Protein AF-0000000087488908 (afdb_homodimer)

InterPro domains:
  IPR008193 DNA-directed RNA polymerase Rpb11, 13-16kDa subunit, conserved site [PS01154] (53-84)
  IPR009025 DNA-directed RNA polymerase, RBP11-like dimerisation domain [PF13656] (49-121)
  IPR022905 DNA-directed RNA polymerase subunit Rpo11-like [MF_00261] (41-123)
  IPR036603 RNA polymerase, RBP11-like subunit [G3DSA:3.30.1360.10] (27-135)
  IPR036603 RNA polymerase, RBP11-like subunit [SSF55257] (31-129)
  IPR037685 RNA polymerase RBP11 [cd06926] (35-123)

pLDDT: mean 70.57, std 28.22, range [17.97, 98.06]

Nearest PDB structures (foldseek):
  8b3d-assemb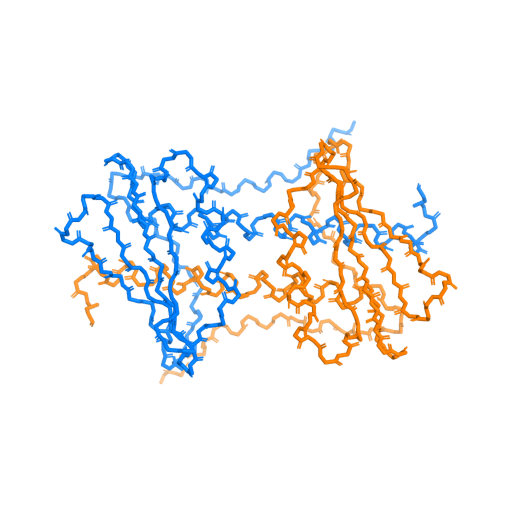ly1_K  TM=9.598E-01  e=4.835E-16  Sus scrofa domesticus
  8qsz-assembly1_K  TM=9.451E-01  e=1.827E-11  Schizosaccharomyces pombe
  6bm2-assembly1_K  TM=9.802E-01  e=7.146E-11  Saccharomyces cerevisiae S288C
  8xmc-assembly1_K  TM=9.568E-01  e=4.630E-11  Arabidopsis thaliana
  8him-assembly1_K  TM=9.602E-01  e=5.933E-11  Brassica oleracea

Foldseek 3Di:
DDPPPPPPPPPPPDPDPPNDPCPDDPPPVPPPPPQDWDWDADPVAPLKIKTKGFLAACVVLVQLQVLLVVDPQWPDWDKDDPDPVTNMIIIMTHGDPVAHRVNSSVVSVVVVVVVVVVVVVVVVVVVVCVVVVND/DDPPPPPPPPPPPDPDPPNPPCPDDPPPVPPPPPQDFDWDADPVAPLKIKTKGFLAACVVLVQLQVLLVVDPQWPDWDKDDPDPVTNMIIIMTHGDPVDHRVNSSVVSVVVVVVVVVVVVVVVVVVVVCVVVVND

Organism: NCBI:txid62062

Radius of gyration: 20.66 Å; Cα contacts (8 Å, |Δi|>4): 374; chains: 2; bounding box: 50×59×42 Å

Secondary structure (DSSP, 8-state):
----------------SS-------------S----EEEEE-SSSTTEEEEEEES--HHHHHHHHHHHTTSTTEEEEEEE-S-TTTTEEEEEEEE-TTS-HHHHHHHHHHHHHHHHHHHHHHHHHHHHHHHHT--/----------------SS-------------S----EEEEE-SSSTTEEEEEEES--HHHHHHHHHHHTTSTTEEEEEEE-S-TTTTEEEEEEEE-TTS-HHHHHHHHHHHHHHHHHHHHHHHHHHHHHHHHT--

Structure (mmCIF, N/CA/C/O backbone):
data_AF-0000000087488908-model_v1
#
loop_
_entity.id
_entity.type
_entity.pdbx_description
1 polymer 'RNA polymerase II subunit J'
#
loop_
_atom_site.group_PDB
_atom_site.id
_atom_site.type_symbol
_atom_site.label_atom_id
_atom_site.label_alt_id
_atom_site.label_comp_id
_atom_site.label_asym_id
_atom_site.label_entity_id
_atom_site.label_seq_id
_atom_site.pdbx_PDB_ins_code
_atom_site.Cartn_x
_atom_site.Cartn_y
_atom_site.Cartn_z
_atom_site.occupancy
_atom_site.B_iso_or_equiv
_atom_site.auth_seq_id
_atom_site.auth_comp_id
_atom_site.auth_asym_id
_atom_site.auth_atom_id
_atom_site.pdbx_PDB_model_num
ATOM 1 N N . LEU A 1 1 ? 34.562 -16.062 13.688 1 19.72 1 LEU A N 1
ATOM 2 C CA . LEU A 1 1 ? 34.656 -15.297 12.445 1 19.72 1 LEU A CA 1
ATOM 3 C C . LEU A 1 1 ? 33.344 -14.531 12.188 1 19.72 1 LEU A C 1
ATOM 5 O O . LEU A 1 1 ? 32.312 -15.141 11.977 1 19.72 1 LEU A O 1
ATOM 9 N N . THR A 1 2 ? 33.125 -13.297 12.797 1 18.81 2 THR A N 1
ATOM 10 C CA . THR A 1 2 ? 32.062 -12.484 13.398 1 18.81 2 THR A CA 1
ATOM 11 C C . THR A 1 2 ? 31.281 -11.742 12.32 1 18.81 2 THR A C 1
ATOM 13 O O . THR A 1 2 ? 31.844 -10.953 11.562 1 18.81 2 THR A O 1
ATOM 16 N N . GLY A 1 3 ? 30.5 -12.352 11.508 1 18.75 3 GLY A N 1
ATOM 17 C CA . GLY A 1 3 ? 29.938 -11.93 10.234 1 18.75 3 GLY A CA 1
ATOM 18 C C . GLY A 1 3 ? 29.062 -10.695 10.352 1 18.75 3 GLY A C 1
ATOM 19 O O . GLY A 1 3 ? 28.016 -10.727 11.016 1 18.75 3 GLY A O 1
ATOM 20 N N . LEU A 1 4 ? 29.641 -9.453 10.594 1 19.73 4 LEU A N 1
ATOM 21 C CA . LEU A 1 4 ? 29.062 -8.125 10.805 1 19.73 4 LEU A CA 1
ATOM 22 C C . LEU A 1 4 ? 28.094 -7.766 9.695 1 19.73 4 LEU A C 1
ATOM 24 O O . LEU A 1 4 ? 28.469 -7.691 8.523 1 19.73 4 LEU A O 1
ATOM 28 N N . GLY A 1 5 ? 26.938 -8.219 9.727 1 18.58 5 GLY A N 1
ATOM 29 C CA . GLY A 1 5 ? 25.828 -7.918 8.828 1 18.58 5 GLY A CA 1
ATOM 30 C C . GLY A 1 5 ? 25.688 -6.438 8.539 1 18.58 5 GLY A C 1
ATOM 31 O O . GLY A 1 5 ? 26.172 -5.598 9.297 1 18.58 5 GLY A O 1
ATOM 32 N N . LEU A 1 6 ? 25.688 -5.988 7.246 1 21.61 6 LEU A N 1
ATOM 33 C CA . LEU A 1 6 ? 25.656 -4.684 6.59 1 21.61 6 LEU A CA 1
ATOM 34 C C . LEU A 1 6 ? 24.562 -3.797 7.184 1 21.61 6 LEU A C 1
ATOM 36 O O . LEU A 1 6 ? 23.391 -4.129 7.109 1 21.61 6 LEU A O 1
ATOM 40 N N . LEU A 1 7 ? 24.781 -3.184 8.305 1 18.8 7 LEU A N 1
ATOM 41 C CA . LEU A 1 7 ? 24.016 -2.123 8.945 1 18.8 7 LEU A CA 1
ATOM 42 C C . LEU A 1 7 ? 23.734 -0.988 7.969 1 18.8 7 LEU A C 1
ATOM 44 O O . LEU A 1 7 ? 24.656 -0.352 7.465 1 18.8 7 LEU A O 1
ATOM 48 N N . CYS A 1 8 ? 22.828 -1.208 7.078 1 19.83 8 CYS A N 1
ATOM 49 C CA . CYS A 1 8 ? 22.438 -0.017 6.324 1 19.83 8 CYS A CA 1
ATOM 50 C C . CYS A 1 8 ? 22.25 1.174 7.254 1 19.83 8 CYS A C 1
ATOM 52 O O . CYS A 1 8 ? 21.328 1.172 8.086 1 19.83 8 CYS A O 1
ATOM 54 N N . ILE A 1 9 ? 23.266 1.6 7.801 1 21.11 9 ILE A N 1
ATOM 55 C CA . ILE A 1 9 ? 23.297 2.82 8.602 1 21.11 9 ILE A CA 1
ATOM 56 C C . ILE A 1 9 ? 22.703 3.977 7.797 1 21.11 9 ILE A C 1
ATOM 58 O O . ILE A 1 9 ? 23.234 4.363 6.758 1 21.11 9 ILE A O 1
ATOM 62 N N . LEU A 1 10 ? 21.5 3.939 7.43 1 23.92 10 LEU A N 1
ATOM 63 C CA . LEU A 1 10 ? 21.016 5.207 6.898 1 23.92 10 LEU A CA 1
ATOM 64 C C . LEU A 1 10 ? 21.422 6.367 7.801 1 23.92 10 LEU A C 1
ATOM 66 O O . LEU A 1 10 ? 21.281 6.277 9.023 1 23.92 10 LEU A O 1
ATOM 70 N N . PRO A 1 11 ? 22.406 7.031 7.438 1 22.75 11 PRO A N 1
ATOM 71 C CA . PRO A 1 11 ? 22.828 8.219 8.195 1 22.75 11 PRO A CA 1
ATOM 72 C C . PRO A 1 11 ? 21.641 9.047 8.672 1 22.75 11 PRO A C 1
ATOM 74 O O . PRO A 1 11 ? 20.688 9.266 7.918 1 22.75 11 PRO A O 1
ATOM 77 N N . VAL A 1 12 ? 21.281 8.82 9.891 1 24.28 12 VAL A N 1
ATOM 78 C CA . VAL A 1 12 ? 20.438 9.766 10.633 1 24.28 12 VAL A CA 1
ATOM 79 C C . VAL A 1 12 ? 20.969 11.18 10.445 1 24.28 12 VAL A C 1
ATOM 81 O O . VAL A 1 12 ? 22.094 11.5 10.859 1 24.28 12 VAL A O 1
ATOM 84 N N . GLY A 1 13 ? 21.016 11.742 9.273 1 24.47 13 GLY A N 1
ATOM 85 C CA . GLY A 1 13 ? 21.375 13.148 9.219 1 24.47 13 GLY A CA 1
ATOM 86 C C . GLY A 1 13 ? 20.906 13.93 10.438 1 24.47 13 GLY A C 1
ATOM 87 O O . GLY A 1 13 ? 20 13.5 11.148 1 24.47 13 GLY A O 1
ATOM 88 N N . HIS A 1 14 ? 21.828 14.617 11.039 1 23.53 14 HIS A N 1
ATOM 89 C CA . HIS A 1 14 ? 21.734 15.625 12.094 1 23.53 14 HIS A CA 1
ATOM 90 C C . HIS A 1 14 ? 20.547 16.547 11.867 1 23.53 14 HIS A C 1
ATOM 92 O O . HIS A 1 14 ? 20.375 17.094 10.773 1 23.53 14 HIS A O 1
ATOM 98 N N . ILE A 1 15 ? 19.484 16.344 12.531 1 25.83 15 ILE A N 1
ATOM 99 C CA . ILE A 1 15 ? 18.344 17.234 12.703 1 25.83 15 ILE A CA 1
ATOM 100 C C . ILE A 1 15 ? 18.828 18.609 13.141 1 25.83 15 ILE A C 1
ATOM 102 O O . ILE A 1 15 ? 19.375 18.781 14.234 1 25.83 15 ILE A O 1
ATOM 106 N N . THR A 1 16 ? 19.656 19.344 12.344 1 24.67 16 THR A N 1
ATOM 107 C CA . THR A 1 16 ? 19.781 20.703 12.852 1 24.67 16 THR A CA 1
ATOM 108 C C . THR A 1 16 ? 18.406 21.312 13.133 1 24.67 16 THR A C 1
ATOM 110 O O . THR A 1 16 ? 17.391 20.781 12.695 1 24.67 16 THR A O 1
ATOM 113 N N . GLU A 1 17 ? 18.328 22.656 13.852 1 24.66 17 GLU A N 1
ATOM 114 C CA . GLU A 1 17 ? 17.203 23.484 14.289 1 24.66 17 GLU A CA 1
ATOM 115 C C . GLU A 1 17 ? 16.125 23.547 13.211 1 24.66 17 GLU A C 1
ATOM 117 O O . GLU A 1 17 ? 14.938 23.625 13.523 1 24.66 17 GLU A O 1
ATOM 122 N N . SER A 1 18 ? 16.5 24.062 11.914 1 22.88 18 SER A N 1
ATOM 123 C CA . SER A 1 18 ? 15.469 24.359 10.93 1 22.88 18 SER A CA 1
ATOM 124 C C . SER A 1 18 ? 14.867 23.078 10.359 1 22.88 18 SER A C 1
ATOM 126 O O . SER A 1 18 ? 15.594 22.125 10.078 1 22.88 18 SER A O 1
ATOM 128 N N . GLY A 1 19 ? 13.742 22.406 10.68 1 23.98 19 GLY A N 1
ATOM 129 C CA . GLY A 1 19 ? 12.867 21.266 10.477 1 23.98 19 GLY A CA 1
ATOM 130 C C . GLY A 1 19 ? 12.891 20.734 9.055 1 23.98 19 GLY A C 1
ATOM 131 O O . GLY A 1 19 ? 12.047 19.938 8.672 1 23.98 19 GLY A O 1
ATOM 132 N N . VAL A 1 20 ? 13.5 21.422 8.016 1 25.69 20 VAL A N 1
ATOM 133 C CA . VAL A 1 20 ? 13.328 21.062 6.613 1 25.69 20 VAL A CA 1
ATOM 134 C C . VAL A 1 20 ? 14.188 19.859 6.27 1 25.69 20 VAL A C 1
ATOM 136 O O . VAL A 1 20 ? 15.406 19.875 6.453 1 25.69 20 VAL A O 1
ATOM 139 N N . PHE A 1 21 ? 13.75 18.609 6.445 1 27.42 21 PHE A N 1
ATOM 140 C CA . PHE A 1 21 ? 14.406 17.406 5.973 1 27.42 21 PHE A CA 1
ATOM 141 C C . PHE A 1 21 ? 14.727 17.5 4.488 1 27.42 21 PHE A C 1
ATOM 143 O O . PHE A 1 21 ? 13.844 17.797 3.674 1 27.42 21 PHE A O 1
ATOM 150 N N . ASN A 1 22 ? 15.945 17.844 4.07 1 25.45 22 ASN A N 1
ATOM 151 C CA . ASN A 1 22 ? 16.547 17.953 2.744 1 25.45 22 ASN A CA 1
ATOM 152 C C . ASN A 1 22 ? 16.594 16.594 2.037 1 25.45 22 ASN A C 1
ATOM 154 O O . ASN A 1 22 ? 17.469 15.781 2.33 1 25.45 22 ASN A O 1
ATOM 158 N N . LEU A 1 23 ? 15.57 15.758 1.898 1 28 23 LEU A N 1
ATOM 159 C CA . LEU A 1 23 ? 15.664 14.664 0.937 1 28 23 LEU A CA 1
ATOM 160 C C . LEU A 1 23 ? 16.031 15.188 -0.447 1 28 23 LEU A C 1
ATOM 162 O O . LEU A 1 23 ? 15.211 15.797 -1.126 1 28 23 LEU A O 1
ATOM 166 N N . THR A 1 24 ? 17.203 15.734 -0.729 1 24.61 24 THR A N 1
ATOM 167 C CA . THR A 1 24 ? 17.719 16.422 -1.909 1 24.61 24 THR A CA 1
ATOM 168 C C . THR A 1 24 ? 17.516 15.57 -3.158 1 24.61 24 THR A C 1
ATOM 170 O O . THR A 1 24 ? 16.953 16.031 -4.148 1 24.61 24 THR A O 1
ATOM 173 N N . GLY A 1 25 ? 18.516 14.547 -3.6 1 26.3 25 GLY A N 1
ATOM 174 C CA . GLY A 1 25 ? 19.125 14.508 -4.918 1 26.3 25 GLY A CA 1
ATOM 175 C C . GLY A 1 25 ? 18.25 13.812 -5.957 1 26.3 25 GLY A C 1
ATOM 176 O O . GLY A 1 25 ? 18.719 13.492 -7.047 1 26.3 25 GLY A O 1
ATOM 177 N N . PHE A 1 26 ? 17.312 12.922 -5.781 1 26.05 26 PHE A N 1
ATOM 178 C CA . PHE A 1 26 ? 16.828 12.242 -6.973 1 26.05 26 PHE A CA 1
ATOM 179 C C . PHE A 1 26 ? 16.125 13.219 -7.906 1 26.05 26 PHE A C 1
ATOM 181 O O . PHE A 1 26 ? 15.07 13.766 -7.562 1 26.05 26 PHE A O 1
ATOM 188 N N . ASN A 1 27 ? 16.984 13.883 -8.797 1 26.75 27 ASN A N 1
ATOM 189 C CA . ASN A 1 27 ? 16.531 14.773 -9.867 1 26.75 27 ASN A CA 1
ATOM 190 C C . ASN A 1 27 ? 15.484 14.102 -10.75 1 26.75 27 ASN A C 1
ATOM 192 O O . ASN A 1 27 ? 15.82 13.312 -11.633 1 26.75 27 ASN A O 1
ATOM 196 N N . CYS A 1 28 ? 14.562 13.383 -10.391 1 26.73 28 CYS A N 1
ATOM 197 C CA . CYS A 1 28 ? 13.57 13.039 -11.398 1 26.73 28 CYS A CA 1
ATOM 198 C C . CYS A 1 28 ? 13.133 14.281 -12.172 1 26.73 28 CYS A C 1
ATOM 200 O O . CYS A 1 28 ? 12.445 15.141 -11.625 1 26.73 28 CYS A O 1
ATOM 202 N N . HIS A 1 29 ? 13.938 14.82 -13.109 1 27.64 29 HIS A N 1
ATOM 203 C CA . HIS A 1 29 ? 13.672 15.93 -14.016 1 27.64 29 HIS A CA 1
ATOM 204 C C . HIS A 1 29 ? 12.391 15.688 -14.812 1 27.64 29 HIS A C 1
ATOM 206 O O . HIS A 1 29 ? 12.055 16.469 -15.703 1 27.64 29 HIS A O 1
ATOM 212 N N . HIS A 1 30 ? 11.852 14.438 -15.195 1 30.8 30 HIS A N 1
ATOM 213 C CA . HIS A 1 30 ? 10.867 14.547 -16.266 1 30.8 30 HIS A CA 1
ATOM 214 C C . HIS A 1 30 ? 9.828 15.617 -15.961 1 30.8 30 HIS A C 1
ATOM 216 O O . HIS A 1 30 ? 9.375 15.742 -14.82 1 30.8 30 HIS A O 1
ATOM 222 N N . ASN A 1 31 ? 9.75 16.781 -16.734 1 30.38 31 ASN A N 1
ATOM 223 C CA . ASN A 1 31 ? 8.836 17.906 -16.922 1 30.38 31 ASN A CA 1
ATOM 224 C C . ASN A 1 31 ? 7.379 17.469 -16.875 1 30.38 31 ASN A C 1
ATOM 226 O O . ASN A 1 31 ? 6.496 18.172 -17.359 1 30.38 31 ASN A O 1
ATOM 230 N N . THR A 1 32 ? 7.047 16.188 -17.156 1 38.28 32 THR A N 1
ATOM 231 C CA . THR A 1 32 ? 5.602 16.047 -17.281 1 38.28 32 THR A CA 1
ATOM 232 C C . THR A 1 32 ? 4.887 16.766 -16.141 1 38.28 32 THR A C 1
ATOM 234 O O . THR A 1 32 ? 5.445 16.906 -15.047 1 38.28 32 THR A O 1
ATOM 237 N N . PRO A 1 33 ? 3.777 17.609 -16.438 1 40.22 33 PRO A N 1
ATOM 238 C CA . PRO A 1 33 ? 3.029 18.375 -15.445 1 40.22 33 PRO A CA 1
ATOM 239 C C . PRO A 1 33 ? 2.916 17.656 -14.102 1 40.22 33 PRO A C 1
ATOM 241 O O . PRO A 1 33 ? 2.672 16.453 -14.062 1 40.22 33 PRO A O 1
ATOM 244 N N . PHE A 1 34 ? 3.713 17.953 -13.164 1 46.31 34 PHE A N 1
ATOM 245 C CA . PHE A 1 34 ? 3.781 17.641 -11.742 1 46.31 34 PHE A CA 1
ATOM 246 C C . PHE A 1 34 ? 2.406 17.281 -11.195 1 46.31 34 PHE A C 1
ATOM 248 O O . PHE A 1 34 ? 1.508 18.125 -11.148 1 46.31 34 PHE A O 1
ATOM 255 N N . LYS A 1 35 ? 1.911 16.297 -11.719 1 53.56 35 LYS A N 1
ATOM 256 C CA . LYS A 1 35 ? 0.736 15.742 -11.062 1 53.56 35 LYS A CA 1
ATOM 257 C C . LYS A 1 35 ? 0.716 16.109 -9.578 1 53.56 35 LYS A C 1
ATOM 259 O O . LYS A 1 35 ? 1.55 15.625 -8.805 1 53.56 35 LYS A O 1
ATOM 264 N N . ARG A 1 36 ? 0.263 17.438 -9.172 1 65.81 36 ARG A N 1
ATOM 265 C CA . ARG A 1 36 ? 0.393 18.359 -8.062 1 65.81 36 ARG A CA 1
ATOM 266 C C . ARG A 1 36 ? -0.304 17.828 -6.812 1 65.81 36 ARG A C 1
ATOM 268 O O . ARG A 1 36 ? -1.442 17.359 -6.883 1 65.81 36 ARG A O 1
ATOM 275 N N . ILE A 1 37 ? 0.452 17.438 -5.969 1 79.62 37 ILE A N 1
ATOM 276 C CA . ILE A 1 37 ? -0.045 17.344 -4.598 1 79.62 37 ILE A CA 1
ATOM 277 C C . ILE A 1 37 ? -0.238 18.75 -4.027 1 79.62 37 ILE A C 1
ATOM 279 O O . ILE A 1 37 ? 0.629 19.609 -4.18 1 79.62 37 ILE A O 1
ATOM 283 N N . THR A 1 38 ? -1.486 19.016 -3.658 1 84.88 38 THR A N 1
ATOM 284 C CA . THR A 1 38 ? -1.749 20.281 -3.002 1 84.88 38 THR A CA 1
ATOM 285 C C . THR A 1 38 ? -1.995 20.094 -1.509 1 84.88 38 THR A C 1
ATOM 287 O O . THR A 1 38 ? -2.693 19.156 -1.109 1 84.88 38 THR A O 1
ATOM 290 N N . ILE A 1 39 ? -1.404 20.969 -0.742 1 87.38 39 ILE A N 1
ATOM 291 C CA . ILE A 1 39 ? -1.56 20.938 0.708 1 87.38 39 ILE A CA 1
ATOM 292 C C . ILE A 1 39 ? -2.277 22.188 1.189 1 87.38 39 ILE A C 1
ATOM 294 O O . ILE A 1 39 ? -1.823 23.312 0.932 1 87.38 39 ILE A O 1
ATOM 298 N N . ILE A 1 40 ? -3.416 21.922 1.854 1 87.25 40 ILE A N 1
ATOM 299 C CA . ILE A 1 40 ? -4.176 23.062 2.381 1 87.25 40 ILE A CA 1
ATOM 300 C C . ILE A 1 40 ? -4.41 22.875 3.879 1 87.25 40 ILE A C 1
ATOM 302 O O . ILE A 1 40 ? -4.879 21.812 4.312 1 87.25 40 ILE A O 1
ATOM 306 N N . LYS A 1 41 ? -4.07 23.875 4.555 1 89.56 41 LYS A N 1
ATOM 307 C CA . LYS A 1 41 ? -4.336 23.828 5.992 1 89.56 41 LYS A CA 1
ATOM 308 C C . LYS A 1 41 ? -5.832 23.953 6.277 1 89.56 41 LYS A C 1
ATOM 310 O O . LYS A 1 41 ? -6.527 24.766 5.652 1 89.56 41 LYS A O 1
ATOM 315 N N . ASP A 1 42 ? -6.309 23.094 7.172 1 89.75 42 ASP A N 1
ATOM 316 C CA . ASP A 1 42 ? -7.699 23.188 7.598 1 89.75 42 ASP A CA 1
ATOM 317 C C . ASP A 1 42 ? -7.902 24.359 8.555 1 89.75 42 ASP A C 1
ATOM 319 O O . ASP A 1 42 ? -7.328 24.375 9.648 1 89.75 42 ASP A O 1
ATOM 323 N N . THR A 1 43 ? -8.664 25.312 8.18 1 87.94 43 THR A N 1
ATOM 324 C CA . THR A 1 43 ? -8.852 26.516 8.969 1 87.94 43 THR A CA 1
ATOM 325 C C . THR A 1 43 ? -9.844 26.266 10.102 1 87.94 43 THR A C 1
ATOM 327 O O . THR A 1 43 ? -9.891 27.031 11.07 1 87.94 43 THR A O 1
ATOM 330 N N . LYS A 1 44 ? -10.617 25.188 9.984 1 90.88 44 LYS A N 1
ATOM 331 C CA . LYS A 1 44 ? -11.672 24.953 10.961 1 90.88 44 LYS A CA 1
ATOM 332 C C . LYS A 1 44 ? -11.195 24 12.055 1 90.88 44 LYS A C 1
ATOM 334 O O . LYS A 1 44 ? -11.695 24.031 13.18 1 90.88 44 LYS A O 1
ATOM 339 N N . VAL A 1 45 ? -10.289 23.172 11.766 1 92.69 45 VAL A N 1
ATOM 340 C CA . VAL A 1 45 ? -9.82 22.141 12.695 1 92.69 45 VAL A CA 1
ATOM 341 C C . VAL A 1 45 ? -8.336 22.344 12.977 1 92.69 45 VAL A C 1
ATOM 343 O O . VAL A 1 45 ? -7.52 22.375 12.055 1 92.69 45 VAL A O 1
ATOM 346 N N . PRO A 1 46 ? -7.945 22.516 14.258 1 93.25 46 PRO A N 1
ATOM 347 C CA . PRO A 1 46 ? -6.535 22.719 14.586 1 93.25 46 PRO A CA 1
ATOM 348 C C . PRO A 1 46 ? -5.664 21.516 14.203 1 93.25 46 PRO A C 1
ATOM 350 O O . PRO A 1 46 ? -6.102 20.375 14.297 1 93.25 46 PRO A O 1
ATOM 353 N N . ASN A 1 47 ? -4.395 21.781 13.773 1 95.38 47 ASN A N 1
ATOM 354 C CA . ASN A 1 47 ? -3.404 20.781 13.406 1 95.38 47 ASN A CA 1
ATOM 355 C C . ASN A 1 47 ? -3.967 19.781 12.391 1 95.38 47 ASN A C 1
ATOM 357 O O . ASN A 1 47 ? -3.854 18.578 12.57 1 95.38 47 ASN A O 1
ATOM 361 N N . ALA A 1 48 ? -4.664 20.297 11.461 1 95.5 48 ALA A N 1
ATOM 362 C CA . ALA A 1 48 ? -5.277 19.484 10.406 1 95.5 48 ALA A CA 1
ATOM 363 C C . ALA A 1 48 ? -4.941 20.031 9.023 1 95.5 48 ALA A C 1
ATOM 365 O O . ALA A 1 48 ? -4.836 21.25 8.844 1 95.5 48 ALA A O 1
ATOM 366 N N . CYS A 1 49 ? -4.703 19.141 8.078 1 94.94 49 CYS A N 1
ATOM 367 C CA . CYS A 1 49 ? -4.406 19.5 6.691 1 94.94 49 CYS A CA 1
ATOM 368 C C . CYS A 1 49 ? -5.172 18.609 5.727 1 94.94 49 CYS A C 1
ATOM 370 O O . CYS A 1 49 ? -5.504 17.469 6.062 1 94.94 49 CYS A O 1
ATOM 372 N N . LEU A 1 50 ? -5.422 19.156 4.562 1 92.75 50 LEU A N 1
ATOM 373 C CA . LEU A 1 50 ? -5.945 18.422 3.422 1 92.75 50 LEU A CA 1
ATOM 374 C C . LEU A 1 50 ? -4.859 18.203 2.373 1 92.75 50 LEU A C 1
ATOM 376 O O . LEU A 1 50 ? -4.23 19.156 1.917 1 92.75 50 LEU A O 1
ATOM 380 N N . PHE A 1 51 ? -4.621 16.953 2.105 1 91.06 51 PHE A N 1
ATOM 381 C CA . PHE A 1 51 ? -3.697 16.578 1.04 1 91.06 51 PHE A CA 1
ATOM 382 C C . PHE A 1 51 ? -4.461 16.156 -0.208 1 91.06 51 PHE A C 1
ATOM 384 O O . PHE A 1 51 ? -5.238 15.195 -0.167 1 91.06 51 PHE A O 1
ATOM 391 N N . THR A 1 52 ? -4.258 16.844 -1.276 1 88.62 52 THR A N 1
ATOM 392 C CA . THR A 1 52 ? -4.934 16.5 -2.527 1 88.62 52 THR A CA 1
ATOM 393 C C . THR A 1 52 ? -3.971 15.836 -3.504 1 88.62 52 THR A C 1
ATOM 395 O O . THR A 1 52 ? -2.914 16.391 -3.816 1 88.62 52 THR A O 1
ATOM 398 N N . LEU A 1 53 ? -4.312 14.68 -3.838 1 86.31 53 LEU A N 1
ATOM 399 C CA . LEU A 1 53 ? -3.529 13.93 -4.812 1 86.31 53 LEU A CA 1
ATOM 400 C C . LEU A 1 53 ? -4.254 13.859 -6.152 1 86.31 53 LEU A C 1
ATOM 402 O O . LEU A 1 53 ? -5.371 13.344 -6.234 1 86.31 53 LEU A O 1
ATOM 406 N N . ASN A 1 54 ? -3.541 14.305 -7.152 1 79.94 54 ASN A N 1
ATOM 407 C CA . ASN A 1 54 ? -4.156 14.32 -8.477 1 79.94 54 ASN A CA 1
ATOM 408 C C . ASN A 1 54 ? -3.723 13.117 -9.312 1 79.94 54 ASN A C 1
ATOM 410 O O . ASN A 1 54 ? -2.57 12.688 -9.234 1 79.94 54 ASN A O 1
ATOM 414 N N . LYS A 1 55 ? -4.57 12.523 -10.141 1 70.19 55 LYS A N 1
ATOM 415 C CA . LYS A 1 55 ? -4.352 11.469 -11.125 1 70.19 55 LYS A CA 1
ATOM 416 C C . LYS A 1 55 ? -3.91 10.172 -10.445 1 70.19 55 LYS A C 1
ATOM 418 O O . LYS A 1 55 ? -3.104 9.422 -10.992 1 70.19 55 LYS A O 1
ATOM 423 N N . GLU A 1 56 ? -4.23 10.203 -9.219 1 65.25 56 GLU A N 1
ATOM 424 C CA . GLU A 1 56 ? -3.9 8.969 -8.516 1 65.25 56 GLU A CA 1
ATOM 425 C C . GLU A 1 56 ? -5.133 8.078 -8.344 1 65.25 56 GLU A C 1
ATOM 427 O O . GLU A 1 56 ? -6.262 8.578 -8.344 1 65.25 56 GLU A O 1
ATOM 432 N N . ASP A 1 57 ? -4.836 6.793 -8.453 1 66.38 57 ASP A N 1
ATOM 433 C CA . ASP A 1 57 ? -5.887 5.824 -8.172 1 66.38 57 ASP A CA 1
ATOM 434 C C . ASP A 1 57 ? -6.297 5.867 -6.703 1 66.38 57 ASP A C 1
ATOM 436 O O . ASP A 1 57 ? -5.516 6.301 -5.852 1 66.38 57 ASP A O 1
ATOM 440 N N . HIS A 1 58 ? -7.594 5.477 -6.484 1 72.19 58 HIS A N 1
ATOM 441 C CA . HIS A 1 58 ? -8.242 5.469 -5.176 1 72.19 58 HIS A CA 1
ATOM 442 C C . HIS A 1 58 ? -7.59 4.449 -4.25 1 72.19 58 HIS A C 1
ATOM 444 O O . HIS A 1 58 ? -7.672 4.574 -3.025 1 72.19 58 HIS A O 1
ATOM 450 N N . THR A 1 59 ? -6.836 3.65 -4.898 1 75.75 59 THR A N 1
ATOM 451 C CA . THR A 1 59 ? -6.195 2.604 -4.109 1 75.75 59 THR A CA 1
ATOM 452 C C . THR A 1 59 ? -5.223 3.207 -3.098 1 75.75 59 THR A C 1
ATOM 454 O O . THR A 1 59 ? -5.223 2.82 -1.927 1 75.75 59 THR A O 1
ATOM 457 N N . LEU A 1 60 ? -4.641 4.25 -3.373 1 83.69 60 LEU A N 1
ATOM 458 C CA . LEU A 1 60 ? -3.627 4.844 -2.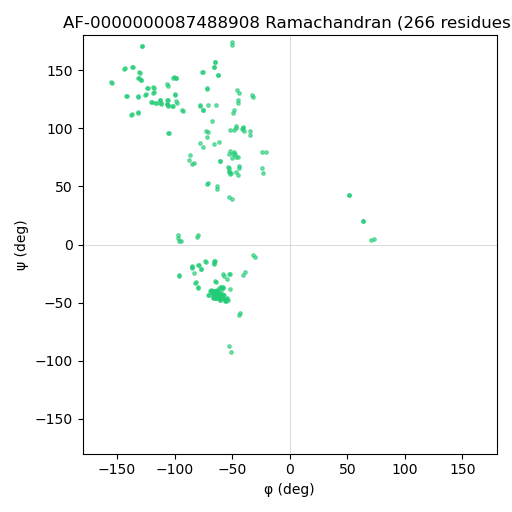51 1 83.69 60 LEU A CA 1
ATOM 459 C C . LEU A 1 60 ? -4.273 5.605 -1.358 1 83.69 60 LEU A C 1
ATOM 461 O O . LEU A 1 60 ? -3.76 5.594 -0.237 1 83.69 60 LEU A O 1
ATOM 465 N N . GLY A 1 61 ? -5.445 6.25 -1.739 1 87 61 GLY A N 1
ATOM 466 C CA . GLY A 1 61 ? -6.145 6.969 -0.687 1 87 61 GLY A CA 1
ATOM 467 C C . GLY A 1 61 ? -6.5 6.094 0.5 1 87 61 GLY A C 1
ATOM 468 O O . GLY A 1 61 ? -6.23 6.453 1.646 1 87 61 GLY A O 1
ATOM 469 N N . ASN A 1 62 ? -7.039 4.977 0.163 1 84.44 62 ASN A N 1
ATOM 470 C CA . ASN A 1 62 ? -7.453 4.047 1.206 1 84.44 62 ASN A CA 1
ATOM 471 C C . ASN A 1 62 ? -6.254 3.477 1.959 1 84.44 62 ASN A C 1
ATOM 473 O O . ASN A 1 62 ? -6.285 3.359 3.186 1 84.44 62 ASN A O 1
ATOM 477 N N . ILE A 1 63 ? -5.23 3.158 1.344 1 86.69 63 ILE A N 1
ATOM 478 C CA . ILE A 1 63 ? -4.043 2.553 1.929 1 86.69 63 ILE A CA 1
ATOM 479 C C . ILE A 1 63 ? -3.373 3.541 2.881 1 86.69 63 ILE A C 1
ATOM 481 O O . ILE A 1 63 ? -2.994 3.18 3.998 1 86.69 63 ILE A O 1
ATOM 485 N N . ILE A 1 64 ? -3.334 4.664 2.475 1 91.38 64 ILE A N 1
ATOM 486 C CA . ILE A 1 64 ? -2.67 5.695 3.268 1 91.38 64 ILE A CA 1
ATOM 487 C C . ILE A 1 64 ? -3.502 6.008 4.508 1 91.38 64 ILE A C 1
ATOM 489 O O . ILE A 1 64 ? -2.961 6.141 5.609 1 91.38 64 ILE A O 1
ATOM 493 N N . ARG A 1 65 ? -4.785 6.117 4.277 1 92.25 65 ARG A N 1
ATOM 494 C CA . ARG A 1 65 ? -5.672 6.367 5.41 1 92.25 65 ARG A CA 1
ATOM 495 C C . ARG A 1 65 ? -5.496 5.309 6.492 1 92.25 65 ARG A C 1
ATOM 497 O O . ARG A 1 65 ? -5.367 5.633 7.672 1 92.25 65 ARG A O 1
ATOM 504 N N . GLN A 1 66 ? -5.52 4.07 6.082 1 90.06 66 GLN A N 1
ATOM 505 C CA . GLN A 1 66 ? -5.379 2.961 7.02 1 90.06 66 GLN A CA 1
ATOM 506 C C . GLN A 1 66 ? -4.051 3.047 7.773 1 90.06 66 GLN A C 1
ATOM 508 O O . GLN A 1 66 ? -4 2.803 8.977 1 90.06 66 GLN A O 1
ATOM 513 N N . GLN A 1 67 ? -3.018 3.363 7.035 1 91.56 67 GLN A N 1
ATOM 514 C CA . GLN A 1 67 ? -1.699 3.467 7.652 1 91.56 67 GLN A CA 1
ATOM 515 C C . GLN A 1 67 ? -1.647 4.617 8.648 1 91.56 67 GLN A C 1
ATOM 517 O O . GLN A 1 67 ? -1.06 4.488 9.727 1 91.56 67 GLN A O 1
ATOM 522 N N . LEU A 1 68 ? -2.225 5.727 8.312 1 95.69 68 LEU A N 1
ATOM 523 C CA . LEU A 1 68 ? -2.275 6.898 9.18 1 95.69 68 LEU A CA 1
ATOM 524 C C . LEU A 1 68 ? -2.953 6.566 10.508 1 95.69 68 LEU A C 1
ATOM 526 O O . LEU A 1 68 ? -2.512 7.02 11.57 1 95.69 68 LEU A O 1
ATOM 530 N N . LEU A 1 69 ? -3.916 5.773 10.461 1 94.5 69 LEU A N 1
ATOM 531 C CA . LEU A 1 69 ? -4.723 5.473 11.641 1 94.5 69 LEU A CA 1
ATOM 532 C C . LEU A 1 69 ? -3.951 4.586 12.617 1 94.5 69 LEU A C 1
ATOM 534 O O . LEU A 1 69 ? -4.344 4.441 13.773 1 94.5 69 LEU A O 1
ATOM 538 N N . LYS A 1 70 ? -2.92 4.02 12.18 1 90.56 70 LYS A N 1
ATOM 539 C CA . LYS A 1 70 ? -2.062 3.229 13.062 1 90.56 70 LYS A CA 1
ATOM 540 C C . LYS A 1 70 ? -1.188 4.129 13.93 1 90.56 70 LYS A C 1
ATOM 542 O O . LYS A 1 70 ? -0.613 3.676 14.922 1 90.56 70 LYS A O 1
ATOM 547 N N . ASP A 1 71 ? -0.992 5.328 13.539 1 94.94 71 ASP A N 1
ATOM 548 C CA . ASP A 1 71 ? -0.186 6.301 14.273 1 94.94 71 ASP A CA 1
ATOM 549 C C . ASP A 1 71 ? -0.96 6.875 15.461 1 94.94 71 ASP A C 1
ATOM 551 O O . ASP A 1 71 ? -1.989 7.527 15.273 1 94.94 71 ASP A O 1
ATOM 555 N N . PRO A 1 72 ? -0.516 6.711 16.656 1 96.81 72 PRO A N 1
ATOM 556 C CA . PRO A 1 72 ? -1.248 7.176 17.844 1 96.81 72 PRO A CA 1
ATOM 557 C C . PRO A 1 72 ? -1.361 8.695 17.906 1 96.81 72 PRO A C 1
ATOM 559 O O . PRO A 1 72 ? -2.209 9.227 18.625 1 96.81 72 PRO A O 1
ATOM 562 N N . GLN A 1 73 ? -0.573 9.398 17.172 1 97.62 73 GLN A N 1
ATOM 563 C CA . GLN A 1 73 ? -0.621 10.852 17.203 1 97.62 73 GLN A CA 1
ATOM 564 C C . GLN A 1 73 ? -1.513 11.406 16.094 1 97.62 73 GLN A C 1
ATOM 566 O O . GLN A 1 73 ? -1.649 12.617 15.945 1 97.62 73 GLN A O 1
ATOM 571 N N . VAL A 1 74 ? -2.111 10.508 15.367 1 98 74 VAL A N 1
ATOM 572 C CA . VAL A 1 74 ? -3.125 10.891 14.391 1 98 74 VAL A CA 1
ATOM 573 C C . VAL A 1 74 ? -4.512 10.828 15.031 1 98 74 VAL A C 1
ATOM 575 O O . VAL A 1 74 ? -4.984 9.742 15.391 1 98 74 VAL A O 1
ATOM 578 N N . LEU A 1 75 ? -5.102 11.977 15.133 1 97.69 75 LEU A N 1
ATOM 579 C CA . LEU A 1 75 ? -6.41 12.062 15.773 1 97.69 75 LEU A CA 1
ATOM 580 C C . LEU A 1 75 ? -7.52 11.672 14.805 1 97.69 75 LEU A C 1
ATOM 582 O O . LEU A 1 75 ? -8.539 11.117 15.211 1 97.69 75 LEU A O 1
ATOM 586 N N . PHE A 1 76 ? -7.324 11.953 13.609 1 97 76 PHE A N 1
ATOM 587 C CA . PHE A 1 76 ? -8.312 11.672 12.578 1 97 76 PHE A CA 1
ATOM 588 C C . PHE A 1 76 ? -7.645 11.523 11.211 1 97 76 PHE A C 1
ATOM 590 O O . PHE A 1 76 ? -6.699 12.242 10.898 1 97 76 PHE A O 1
ATOM 597 N N . ALA A 1 77 ? -8.094 10.578 10.43 1 97.25 77 ALA A N 1
ATOM 598 C CA . ALA A 1 77 ? -7.691 10.414 9.039 1 97.25 77 ALA A CA 1
ATOM 599 C C . ALA A 1 77 ? -8.875 9.984 8.172 1 97.25 77 ALA A C 1
ATOM 601 O O . ALA A 1 77 ? -9.578 9.023 8.508 1 97.25 77 ALA A O 1
ATOM 602 N N . GLY A 1 78 ? -9.148 10.641 7.129 1 93.75 78 GLY A N 1
ATOM 603 C CA . GLY A 1 78 ? -10.18 10.312 6.16 1 93.75 78 GLY A CA 1
ATOM 604 C C . GLY A 1 78 ? -9.789 10.633 4.73 1 93.75 78 GLY A C 1
ATOM 605 O O . GLY A 1 78 ? -8.82 11.359 4.496 1 93.75 78 GLY A O 1
ATOM 606 N N . TYR A 1 79 ? -10.312 9.922 3.857 1 90.19 79 TYR A N 1
ATOM 607 C CA . TYR A 1 79 ? -10.102 10.312 2.469 1 90.19 79 TYR A CA 1
ATOM 608 C C . TYR A 1 79 ? -11.414 10.352 1.703 1 90.19 79 TYR A C 1
ATOM 610 O O . TYR A 1 79 ? -12.391 9.703 2.094 1 90.19 79 TYR A O 1
ATOM 618 N N . LYS A 1 80 ? -11.539 11.203 0.765 1 86.38 80 LYS A N 1
ATOM 619 C CA . LYS A 1 80 ? -12.695 11.352 -0.111 1 86.38 80 LYS A CA 1
ATOM 620 C C . LYS A 1 80 ? -12.273 11.422 -1.575 1 86.38 80 LYS A C 1
ATOM 622 O O . LYS A 1 80 ? -11.141 11.805 -1.882 1 86.38 80 LYS A O 1
ATOM 627 N N . VAL A 1 81 ? -13.188 10.781 -2.355 1 80.06 81 VAL A N 1
ATOM 628 C CA . VAL A 1 81 ? -13.055 10.922 -3.801 1 80.06 81 VAL A CA 1
ATOM 629 C C . VAL A 1 81 ? -14.125 11.875 -4.332 1 80.06 81 VAL A C 1
ATOM 631 O O . VAL A 1 81 ? -15.281 11.484 -4.508 1 80.06 81 VAL A O 1
ATOM 634 N N . PRO A 1 82 ? -13.727 13.078 -4.465 1 74.06 82 PRO A N 1
ATOM 635 C CA . PRO A 1 82 ? -14.758 14.055 -4.82 1 74.06 82 PRO A CA 1
ATOM 636 C C . PRO A 1 82 ? -15.523 13.672 -6.082 1 74.06 82 PRO A C 1
ATOM 638 O O . PRO A 1 82 ? -16.734 13.883 -6.16 1 74.06 82 PRO A O 1
ATOM 641 N N . HIS A 1 83 ? -14.812 13.281 -7.152 1 74.88 83 HIS A N 1
ATOM 642 C CA . HIS A 1 83 ? -15.469 12.844 -8.383 1 74.88 83 HIS A CA 1
ATOM 643 C C . HIS A 1 83 ? -14.875 11.539 -8.891 1 74.88 83 HIS A C 1
ATOM 645 O O . HIS A 1 83 ? -13.695 11.484 -9.25 1 74.88 83 HIS A O 1
ATOM 651 N N . PRO A 1 84 ? -15.656 10.547 -8.852 1 66 84 PRO A N 1
ATOM 652 C CA . PRO A 1 84 ? -15.148 9.234 -9.281 1 66 84 PRO A CA 1
ATOM 653 C C . PRO A 1 84 ? -14.508 9.273 -10.664 1 66 84 PRO A C 1
ATOM 655 O O . PRO A 1 84 ? -13.625 8.461 -10.961 1 66 84 PRO A O 1
ATOM 658 N N . LEU A 1 85 ? -14.969 10.211 -11.336 1 72.06 85 LEU A N 1
ATOM 659 C CA . LEU A 1 85 ? -14.43 10.273 -12.688 1 72.06 85 LEU A CA 1
ATOM 660 C C . LEU A 1 85 ? -13.109 11.031 -12.719 1 72.06 85 LEU A C 1
ATOM 662 O O . LEU A 1 85 ? -12.344 10.922 -13.68 1 72.06 85 LEU A O 1
ATOM 666 N N . GLU A 1 86 ? -12.969 11.781 -11.641 1 69.5 86 GLU A N 1
ATOM 667 C CA . GLU A 1 86 ? -11.695 12.492 -11.555 1 69.5 86 GLU A CA 1
ATOM 668 C C . GLU A 1 86 ? -10.711 11.734 -10.664 1 69.5 86 GLU A C 1
ATOM 670 O O . GLU A 1 86 ? -11.094 11.141 -9.664 1 69.5 86 GLU A O 1
ATOM 675 N N . HIS A 1 87 ? -9.641 11.414 -11.203 1 76.94 87 HIS A N 1
ATOM 676 C CA . HIS A 1 87 ? -8.594 10.703 -10.469 1 76.94 87 HIS A CA 1
ATOM 677 C C . HIS A 1 87 ? -7.934 11.609 -9.438 1 76.94 87 HIS A C 1
ATOM 679 O O . HIS A 1 87 ? -6.734 11.883 -9.523 1 76.94 87 HIS A O 1
ATOM 685 N N . LYS A 1 88 ? -8.898 12.203 -8.609 1 81.12 88 LYS A N 1
ATOM 686 C CA . LYS A 1 88 ? -8.453 13.078 -7.535 1 81.12 88 LYS A CA 1
ATOM 687 C C . LYS A 1 88 ? -8.867 12.539 -6.168 1 81.12 88 LYS A C 1
ATOM 689 O O . LYS A 1 88 ? -10.008 12.117 -5.984 1 81.12 88 LYS A O 1
ATOM 694 N N . ILE A 1 89 ? -7.895 12.5 -5.305 1 87.19 89 ILE A N 1
ATOM 695 C CA . ILE A 1 89 ? -8.195 12.047 -3.953 1 87.19 89 ILE A CA 1
ATOM 696 C C . ILE A 1 89 ? -7.793 13.117 -2.945 1 87.19 89 ILE A C 1
ATOM 698 O O . ILE A 1 89 ? -6.754 13.766 -3.1 1 87.19 89 ILE A O 1
ATOM 702 N N . VAL A 1 90 ? -8.727 13.328 -2.008 1 89.75 90 VAL A N 1
ATOM 703 C CA . VAL A 1 90 ? -8.422 14.258 -0.924 1 89.75 90 VAL A CA 1
ATOM 704 C C . VAL A 1 90 ? -8.32 13.492 0.396 1 89.75 90 VAL A C 1
ATOM 706 O O . VAL A 1 90 ? -9.242 12.766 0.776 1 89.75 90 VAL A O 1
ATOM 709 N N . ILE A 1 91 ? -7.184 13.656 1.04 1 92.62 91 ILE A N 1
ATOM 710 C CA . ILE A 1 91 ? -6.949 13.016 2.33 1 92.62 91 ILE A CA 1
ATOM 711 C C . ILE A 1 91 ? -6.879 14.07 3.428 1 92.62 91 ILE A C 1
ATOM 713 O O . ILE A 1 91 ? -6.07 15 3.35 1 92.62 91 ILE A O 1
ATOM 717 N N . ARG A 1 92 ? -7.781 13.906 4.383 1 94.81 92 ARG A N 1
ATOM 718 C CA . ARG A 1 92 ? -7.781 14.797 5.535 1 94.81 92 ARG A CA 1
ATOM 719 C C . ARG A 1 92 ? -7.102 14.141 6.734 1 94.81 92 ARG A C 1
ATOM 721 O O . ARG A 1 92 ? -7.434 13.016 7.102 1 94.81 92 ARG A O 1
ATOM 728 N N . VAL A 1 93 ? -6.125 14.898 7.32 1 97.38 93 VAL A N 1
ATOM 729 C CA . VAL A 1 93 ? -5.359 14.359 8.438 1 97.38 93 VAL A CA 1
ATOM 730 C C . VAL A 1 93 ? -5.32 15.383 9.57 1 97.38 93 VAL A C 1
ATOM 732 O O . VAL A 1 93 ? -5.043 16.562 9.344 1 97.38 93 VAL A O 1
ATOM 735 N N . GLN A 1 94 ? -5.699 14.914 10.695 1 97.81 94 GLN A N 1
ATOM 736 C CA . GLN A 1 94 ? -5.566 15.719 11.906 1 97.81 94 GLN A CA 1
ATOM 737 C C . GLN A 1 94 ? -4.637 15.055 12.914 1 97.81 94 GLN A C 1
ATOM 739 O O . GLN A 1 94 ? -4.742 13.852 13.164 1 97.81 94 GLN A O 1
ATOM 744 N N . THR A 1 95 ? -3.672 15.852 13.547 1 98 95 THR A N 1
ATOM 745 C CA . THR A 1 95 ? -2.699 15.297 14.477 1 98 95 THR A CA 1
ATOM 746 C C . THR A 1 95 ? -2.697 16.078 15.789 1 98 95 THR A C 1
ATOM 748 O O . THR A 1 95 ? -3.416 17.062 15.93 1 98 95 THR A O 1
ATOM 751 N N . THR A 1 96 ? -1.979 15.516 16.766 1 97.69 96 THR A N 1
ATOM 752 C CA . THR A 1 96 ? -1.769 16.219 18.031 1 97.69 96 THR A CA 1
ATOM 753 C C . THR A 1 96 ? -0.934 17.484 17.812 1 97.69 96 THR A C 1
ATOM 755 O O . THR A 1 96 ? -0.24 17.609 16.797 1 97.69 96 THR A O 1
ATOM 758 N N . PRO A 1 97 ? -0.999 18.453 18.672 1 95.81 97 PRO A N 1
ATOM 759 C CA . PRO A 1 97 ? -0.357 19.75 18.5 1 95.81 97 PRO A CA 1
ATOM 760 C C . PRO A 1 97 ? 1.152 19.641 18.297 1 95.81 97 PRO A C 1
ATOM 762 O O . PRO A 1 97 ? 1.755 20.5 17.641 1 95.81 97 PRO A O 1
ATOM 765 N N . ASP A 1 98 ? 1.848 18.656 18.766 1 95.75 98 ASP A N 1
ATOM 766 C CA . ASP A 1 98 ? 3.301 18.547 18.688 1 95.75 98 ASP A CA 1
ATOM 767 C C . ASP A 1 98 ? 3.729 17.688 17.5 1 95.75 98 ASP A C 1
ATOM 769 O O . ASP A 1 98 ? 4.902 17.344 17.359 1 95.75 98 ASP A O 1
ATOM 773 N N . TYR A 1 99 ? 2.811 17.328 16.672 1 95.31 99 TYR A N 1
ATOM 774 C CA . TYR A 1 99 ? 3.033 16.453 15.531 1 95.31 99 TYR A CA 1
ATOM 775 C C . TYR A 1 99 ? 2.301 16.953 14.297 1 95.31 99 TYR A C 1
ATOM 777 O O . TYR A 1 99 ? 1.07 17.031 14.281 1 95.31 99 TYR A O 1
ATOM 785 N N . SER A 1 100 ? 2.99 17.422 13.258 1 94 100 SER A N 1
ATOM 786 C CA . SER A 1 100 ? 2.344 18.047 12.109 1 94 100 SER A CA 1
ATOM 787 C C . SER A 1 100 ? 1.69 17 11.203 1 94 100 SER A C 1
ATOM 789 O O . SER A 1 100 ? 2.213 15.898 11.047 1 94 100 SER A O 1
ATOM 791 N N . PRO A 1 101 ? 0.63 17.344 10.555 1 95.38 101 PRO A N 1
ATOM 792 C CA . PRO A 1 101 ? -0.004 16.453 9.578 1 95.38 101 PRO A CA 1
ATOM 793 C C . PRO A 1 101 ? 0.928 16.078 8.43 1 95.38 101 PRO A C 1
ATOM 795 O O . PRO A 1 101 ? 0.875 14.945 7.938 1 95.38 101 PRO A O 1
ATOM 798 N N . GLN A 1 102 ? 1.741 17.062 8.031 1 92.25 102 GLN A N 1
ATOM 799 C CA . GLN A 1 102 ? 2.682 16.781 6.953 1 92.25 102 GLN A CA 1
ATOM 800 C C . GLN A 1 102 ? 3.654 15.672 7.34 1 92.25 102 GLN A C 1
ATOM 802 O O . GLN A 1 102 ? 3.941 14.781 6.535 1 92.25 102 GLN A O 1
ATOM 807 N N . GLU A 1 103 ? 4.145 15.703 8.547 1 93.25 103 GLU A N 1
ATOM 808 C CA . GLU A 1 103 ? 5.043 14.664 9.039 1 93.25 103 GLU A CA 1
ATOM 809 C C . GLU A 1 103 ? 4.328 13.32 9.141 1 93.25 103 GLU A C 1
ATOM 811 O O . GLU A 1 103 ? 4.879 12.289 8.75 1 93.25 103 GLU A O 1
ATOM 816 N N . ALA A 1 104 ? 3.158 13.32 9.664 1 95.69 104 ALA A N 1
ATOM 817 C CA . ALA A 1 104 ? 2.373 12.094 9.789 1 95.69 104 ALA A CA 1
ATOM 818 C C . ALA A 1 104 ? 2.166 11.438 8.43 1 95.69 104 ALA A C 1
ATOM 820 O O . ALA A 1 104 ? 2.309 10.227 8.289 1 95.69 104 ALA A O 1
ATOM 821 N N . PHE A 1 105 ? 1.841 12.273 7.438 1 93.56 105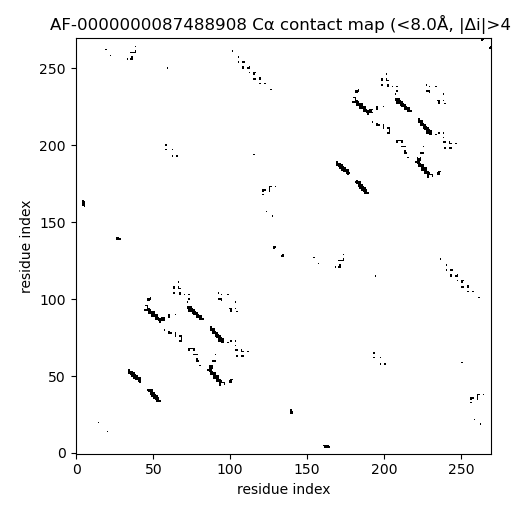 PHE A N 1
ATOM 822 C CA . PHE A 1 105 ? 1.605 11.797 6.082 1 93.56 105 PHE A CA 1
ATOM 823 C C . PHE A 1 105 ? 2.873 11.188 5.496 1 93.56 105 PHE A C 1
ATOM 825 O O . PHE A 1 105 ? 2.842 10.086 4.938 1 93.56 105 PHE A O 1
ATOM 832 N N . THR A 1 106 ? 3.969 11.875 5.66 1 92.5 106 THR A N 1
ATOM 833 C CA . THR A 1 106 ? 5.258 11.398 5.176 1 92.5 106 THR A CA 1
ATOM 834 C C . THR A 1 106 ? 5.633 10.078 5.848 1 92.5 106 THR A C 1
ATOM 836 O O . THR A 1 106 ? 6.062 9.141 5.18 1 92.5 106 THR A O 1
ATOM 839 N N . ASN A 1 107 ? 5.434 10 7.105 1 94.56 107 ASN A N 1
ATOM 840 C CA . ASN A 1 107 ? 5.762 8.781 7.848 1 94.56 107 ASN A CA 1
ATOM 841 C C . ASN A 1 107 ? 4.898 7.605 7.402 1 94.56 107 ASN A C 1
ATOM 843 O O . ASN A 1 107 ? 5.387 6.48 7.301 1 94.56 107 ASN A O 1
ATOM 847 N N . ALA A 1 108 ? 3.656 7.926 7.207 1 94.88 108 ALA A N 1
ATOM 848 C CA . ALA A 1 108 ? 2.754 6.871 6.758 1 94.88 108 ALA A CA 1
ATOM 849 C C . ALA A 1 108 ? 3.229 6.266 5.438 1 94.88 108 ALA A C 1
ATOM 851 O O . ALA A 1 108 ? 3.256 5.043 5.281 1 94.88 108 ALA A O 1
ATOM 852 N N . ILE A 1 109 ? 3.604 7.105 4.504 1 93.44 109 ILE A N 1
ATOM 853 C CA . ILE A 1 109 ? 4.055 6.652 3.195 1 93.44 109 ILE A CA 1
ATOM 854 C C . ILE A 1 109 ? 5.371 5.887 3.34 1 93.44 109 ILE A C 1
ATOM 856 O O . ILE A 1 109 ? 5.523 4.797 2.781 1 93.44 109 ILE A O 1
ATOM 860 N N . THR A 1 110 ? 6.27 6.441 4.105 1 93.12 110 THR A N 1
ATOM 861 C CA . THR A 1 110 ? 7.574 5.812 4.293 1 93.12 110 THR A CA 1
ATOM 862 C C . THR A 1 110 ? 7.426 4.453 4.969 1 93.12 110 THR A C 1
ATOM 864 O O . THR A 1 110 ? 8.125 3.5 4.617 1 93.12 110 THR A O 1
ATOM 867 N N . ASP A 1 111 ? 6.547 4.402 5.891 1 92.56 111 ASP A N 1
ATOM 868 C CA . ASP A 1 111 ? 6.301 3.135 6.57 1 92.56 111 ASP A CA 1
ATOM 869 C C . ASP A 1 111 ? 5.738 2.094 5.602 1 92.56 111 ASP A C 1
ATOM 871 O O . ASP A 1 111 ? 6.141 0.929 5.637 1 92.56 111 ASP A O 1
ATOM 875 N N . LEU A 1 112 ? 4.82 2.492 4.816 1 91.75 112 LEU A N 1
ATOM 876 C CA . LEU A 1 112 ? 4.238 1.588 3.828 1 91.75 112 LEU A CA 1
ATOM 877 C C . LEU A 1 112 ? 5.309 1.062 2.879 1 91.75 112 LEU A C 1
ATOM 879 O O . LEU A 1 112 ? 5.355 -0.137 2.592 1 91.75 112 LEU A O 1
ATOM 883 N N . ILE A 1 113 ? 6.152 1.954 2.41 1 91.19 113 ILE A N 1
ATOM 884 C CA . ILE A 1 113 ? 7.227 1.563 1.503 1 91.19 113 ILE A CA 1
ATOM 885 C C . ILE A 1 113 ? 8.148 0.563 2.195 1 91.19 113 ILE A C 1
ATOM 887 O O . ILE A 1 113 ? 8.531 -0.451 1.606 1 91.19 113 ILE A O 1
ATOM 891 N N . SER A 1 114 ? 8.391 0.888 3.41 1 90.69 114 SER A N 1
ATOM 892 C CA . SER A 1 114 ? 9.281 0.011 4.164 1 90.69 114 SER A CA 1
ATOM 893 C C . SER A 1 114 ? 8.664 -1.371 4.352 1 90.69 114 SER A C 1
ATOM 895 O O . SER A 1 114 ? 9.344 -2.387 4.191 1 90.69 114 SER A O 1
ATOM 897 N N . GLU A 1 115 ? 7.461 -1.456 4.711 1 88.56 115 GLU A N 1
ATOM 898 C CA . GLU A 1 115 ? 6.773 -2.725 4.918 1 88.56 115 GLU A CA 1
ATOM 899 C C . GLU A 1 115 ? 6.719 -3.541 3.631 1 88.56 115 GLU A C 1
ATOM 901 O O . GLU A 1 115 ? 6.969 -4.75 3.643 1 88.56 115 GLU A O 1
ATOM 906 N N . LEU A 1 116 ? 6.41 -2.881 2.559 1 89.88 116 LEU A N 1
ATOM 907 C CA . LEU A 1 116 ? 6.34 -3.564 1.272 1 89.88 116 LEU A CA 1
ATOM 908 C C . LEU A 1 116 ? 7.723 -4.027 0.825 1 89.88 116 LEU A C 1
ATOM 910 O O . LEU A 1 116 ? 7.863 -5.105 0.244 1 89.88 116 LEU A O 1
ATOM 914 N N . SER A 1 117 ? 8.703 -3.174 1.064 1 88.69 117 SER A N 1
ATOM 915 C CA . SER A 1 117 ? 10.062 -3.545 0.707 1 88.69 117 SER A CA 1
ATOM 916 C C . SER A 1 117 ? 10.523 -4.777 1.482 1 88.69 117 SER A C 1
ATOM 918 O O . SER A 1 117 ? 11.172 -5.664 0.922 1 88.69 117 SER A O 1
ATOM 920 N N . LEU 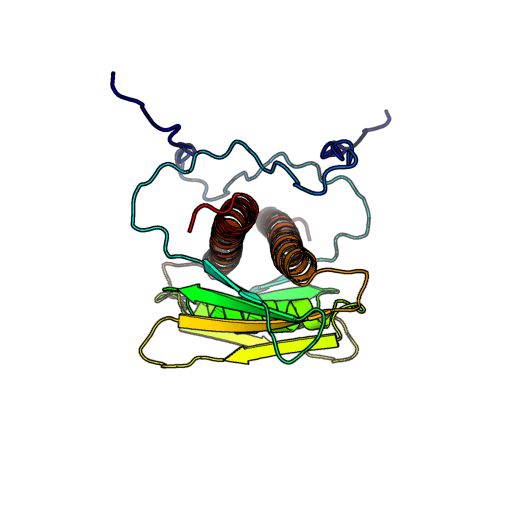A 1 118 ? 10.211 -4.793 2.719 1 86.94 118 LEU A N 1
ATOM 921 C CA . LEU A 1 118 ? 10.555 -5.953 3.533 1 86.94 118 LEU A CA 1
ATOM 922 C C . LEU A 1 118 ? 9.828 -7.199 3.029 1 86.94 118 LEU A C 1
ATOM 924 O O . LEU A 1 118 ? 10.414 -8.281 2.959 1 86.94 118 LEU A O 1
ATOM 928 N N . LEU A 1 119 ? 8.625 -7.066 2.723 1 87.56 119 LEU A N 1
ATOM 929 C CA . LEU A 1 119 ? 7.859 -8.18 2.178 1 87.56 119 LEU A CA 1
ATOM 930 C C . LEU A 1 119 ? 8.469 -8.672 0.87 1 87.56 119 LEU A C 1
ATOM 932 O O . LEU A 1 119 ? 8.586 -9.883 0.652 1 87.56 119 LEU A O 1
ATOM 936 N N . GLU A 1 120 ? 8.75 -7.742 0.009 1 87.75 120 GLU A N 1
ATOM 937 C CA . GLU A 1 120 ? 9.375 -8.094 -1.262 1 87.75 120 GLU A CA 1
ATOM 938 C C . GLU A 1 120 ? 10.641 -8.922 -1.041 1 87.75 120 GLU A C 1
ATOM 940 O O . GLU A 1 120 ? 10.867 -9.914 -1.73 1 87.75 120 GLU A O 1
ATOM 945 N N . GLU A 1 121 ? 11.43 -8.445 -0.152 1 86.69 121 GLU A N 1
ATOM 946 C CA . GLU A 1 121 ? 12.672 -9.141 0.149 1 86.69 121 GLU A CA 1
ATOM 947 C C . GLU A 1 121 ? 12.406 -10.555 0.667 1 86.69 121 GLU A C 1
ATOM 949 O O . GLU A 1 121 ? 13.062 -11.508 0.245 1 86.69 121 GLU A O 1
ATOM 954 N N . ARG A 1 122 ? 11.516 -10.68 1.539 1 82.88 122 ARG A N 1
ATOM 955 C CA . ARG A 1 122 ? 11.164 -11.977 2.09 1 82.88 122 ARG A CA 1
ATOM 956 C C . ARG A 1 122 ? 10.617 -12.906 1.007 1 82.88 122 ARG A C 1
ATOM 958 O O . ARG A 1 122 ? 10.891 -14.109 1.012 1 82.88 122 ARG A O 1
ATOM 965 N N . PHE A 1 123 ? 9.836 -12.336 0.217 1 86.69 123 PHE A N 1
ATOM 966 C CA . PHE A 1 123 ? 9.266 -13.109 -0.877 1 86.69 123 PHE A CA 1
ATOM 967 C C . PHE A 1 123 ? 10.352 -13.609 -1.815 1 86.69 123 PHE A C 1
ATOM 969 O O . PHE A 1 123 ? 10.312 -14.758 -2.271 1 86.69 123 PHE A O 1
ATOM 976 N N . ARG A 1 124 ? 11.234 -12.828 -2.115 1 83.81 124 ARG A N 1
ATOM 977 C CA . ARG A 1 124 ? 12.344 -13.211 -2.988 1 83.81 124 ARG A CA 1
ATOM 978 C C . ARG A 1 124 ? 13.141 -14.367 -2.387 1 83.81 124 ARG A C 1
ATOM 980 O O . ARG A 1 124 ? 13.547 -15.281 -3.1 1 83.81 124 ARG A O 1
ATOM 987 N N . VAL A 1 125 ? 13.312 -14.328 -1.13 1 82.81 125 VAL A N 1
ATOM 988 C CA . VAL A 1 125 ? 14.047 -15.383 -0.433 1 82.81 125 VAL A CA 1
ATOM 989 C C . VAL A 1 125 ? 13.242 -16.688 -0.467 1 82.81 125 VAL A C 1
ATOM 991 O O . VAL A 1 125 ? 13.805 -17.75 -0.704 1 82.81 125 VAL A O 1
ATOM 994 N N . ALA A 1 126 ? 11.969 -16.578 -0.303 1 81.5 126 ALA A N 1
ATOM 995 C CA . ALA A 1 126 ? 11.102 -17.75 -0.282 1 81.5 126 ALA A CA 1
ATOM 996 C C . ALA A 1 126 ? 11.062 -18.422 -1.648 1 81.5 126 ALA A C 1
ATOM 998 O O . ALA A 1 126 ? 11.031 -19.656 -1.738 1 81.5 126 ALA A O 1
ATOM 999 N N . ILE A 1 127 ? 11.008 -17.688 -2.689 1 81.5 127 ILE A N 1
ATOM 1000 C CA . ILE A 1 127 ? 10.969 -18.234 -4.039 1 81.5 127 ILE A CA 1
ATOM 1001 C C . ILE A 1 127 ? 12.273 -18.969 -4.336 1 81.5 127 ILE A C 1
ATOM 1003 O O . ILE A 1 127 ? 12.266 -20.047 -4.949 1 81.5 127 ILE A O 1
ATOM 1007 N N . LYS A 1 128 ? 13.289 -18.375 -3.938 1 79 128 LYS A N 1
ATOM 1008 C CA . LYS A 1 128 ? 14.594 -19 -4.152 1 79 128 LYS A CA 1
ATOM 1009 C C . LYS A 1 128 ? 14.703 -20.312 -3.377 1 79 128 LYS A C 1
ATOM 1011 O O . LYS A 1 128 ? 15.234 -21.297 -3.889 1 79 128 LYS A O 1
ATOM 1016 N N . ASP A 1 129 ? 14.234 -20.328 -2.178 1 74.31 129 ASP A N 1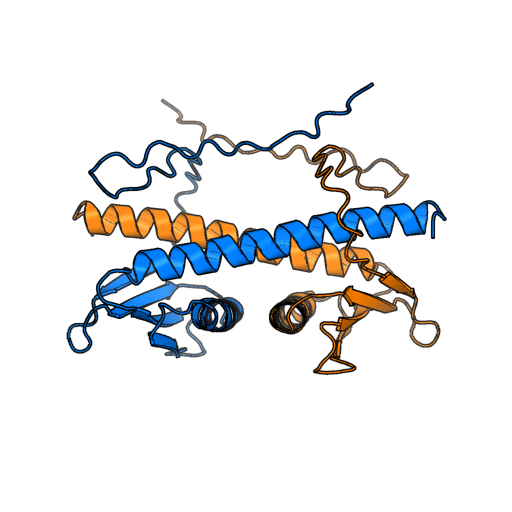
ATOM 1017 C CA . ASP A 1 129 ? 14.273 -21.531 -1.356 1 74.31 129 ASP A CA 1
ATOM 1018 C C . ASP A 1 129 ? 13.406 -22.641 -1.958 1 74.31 129 ASP A C 1
ATOM 1020 O O . ASP A 1 129 ? 13.758 -23.812 -1.899 1 74.31 129 ASP A O 1
ATOM 1024 N N . LYS A 1 130 ? 12.297 -22.266 -2.422 1 73 130 LYS A N 1
ATOM 1025 C CA . LYS A 1 130 ? 11.398 -23.25 -3.037 1 73 130 LYS A CA 1
ATOM 1026 C C . LYS A 1 130 ? 12 -23.812 -4.316 1 73 130 LYS A C 1
ATOM 1028 O O . LYS A 1 130 ? 11.875 -25.016 -4.594 1 73 130 LYS A O 1
ATOM 1033 N N . GLN A 1 131 ? 12.57 -22.891 -5.074 1 68.94 131 GLN A N 1
ATOM 1034 C CA . GLN A 1 131 ? 13.211 -23.359 -6.297 1 68.94 131 GLN A CA 1
ATOM 1035 C C . GLN A 1 131 ? 14.398 -24.281 -5.984 1 68.94 131 GLN A C 1
ATOM 1037 O O . GLN A 1 131 ? 14.68 -25.219 -6.73 1 68.94 131 GLN A O 1
ATOM 1042 N N . GLU A 1 132 ? 15.109 -23.844 -4.938 1 60.81 132 GLU A N 1
ATOM 1043 C CA . GLU A 1 132 ? 16.266 -24.641 -4.59 1 60.81 132 GLU A CA 1
ATOM 1044 C C . GLU A 1 132 ? 15.867 -25.875 -3.771 1 60.81 132 GLU A C 1
ATOM 1046 O O . GLU A 1 132 ? 16.688 -26.766 -3.555 1 60.81 132 GLU A O 1
ATOM 1051 N N . GLY A 1 133 ? 14.742 -26.156 -3.58 1 53.03 133 GLY A N 1
ATOM 1052 C CA . GLY A 1 133 ? 14.328 -27.344 -2.838 1 53.03 133 GLY A CA 1
ATOM 1053 C C . GLY A 1 133 ? 14.57 -27.219 -1.345 1 53.03 133 GLY A C 1
ATOM 1054 O O . GLY A 1 133 ? 14.672 -28.234 -0.646 1 53.03 133 GLY A O 1
ATOM 1055 N N . ILE A 1 134 ? 15.055 -26 -0.812 1 46.56 134 ILE A N 1
ATOM 1056 C CA . ILE A 1 134 ? 15.461 -25.969 0.588 1 46.56 134 ILE A CA 1
ATOM 1057 C C . ILE A 1 134 ? 14.25 -25.672 1.471 1 46.56 134 ILE A C 1
ATOM 1059 O O . ILE A 1 134 ? 13.641 -24.609 1.346 1 46.56 134 ILE A O 1
ATOM 1063 N N . GLU A 1 135 ? 13.305 -26.359 1.856 1 42.09 135 GLU A N 1
ATOM 1064 C CA . GLU A 1 135 ? 12.211 -26.297 2.82 1 42.09 135 GLU A CA 1
ATOM 1065 C C . GLU A 1 135 ? 12.688 -25.734 4.156 1 42.09 135 GLU A C 1
ATOM 1067 O O . GLU A 1 135 ? 13.852 -25.906 4.527 1 42.09 135 GLU A O 1
ATOM 1072 N N . LEU B 1 1 ? 23.359 24.094 -23.969 1 19.67 1 LEU B N 1
ATOM 1073 C CA . LEU B 1 1 ? 24.062 23.422 -22.891 1 19.67 1 LEU B CA 1
ATOM 1074 C C . LEU B 1 1 ? 23.172 22.406 -22.203 1 19.67 1 LEU B C 1
ATOM 1076 O O . LEU B 1 1 ? 22.141 22.766 -21.609 1 19.67 1 LEU B O 1
ATOM 1080 N N . THR B 1 2 ? 23.031 21.062 -22.703 1 18.62 2 THR B N 1
ATOM 1081 C CA . THR B 1 2 ? 22.062 20 -22.938 1 18.62 2 THR B CA 1
ATOM 1082 C C . THR B 1 2 ? 21.859 19.172 -21.672 1 18.62 2 THR B C 1
ATOM 1084 O O . THR B 1 2 ? 22.812 18.594 -21.141 1 18.62 2 THR B O 1
ATOM 1087 N N . GLY B 1 3 ? 21.281 19.641 -20.641 1 18.88 3 GLY B N 1
ATOM 1088 C CA . GLY B 1 3 ? 21.297 19.188 -19.25 1 18.88 3 GLY B CA 1
ATOM 1089 C C . GLY B 1 3 ? 20.75 17.781 -19.094 1 18.88 3 GLY B C 1
ATOM 1090 O O . GLY B 1 3 ? 19.562 17.547 -19.344 1 18.88 3 GLY B O 1
ATOM 1091 N N . LEU B 1 4 ? 21.5 16.656 -19.547 1 19.98 4 LEU B N 1
ATOM 1092 C CA . LEU B 1 4 ? 21.234 15.219 -19.609 1 19.98 4 LEU B CA 1
ATOM 1093 C C . LEU B 1 4 ? 20.797 14.68 -18.25 1 19.98 4 LEU B C 1
ATOM 1095 O O . LEU B 1 4 ? 21.531 14.773 -17.266 1 19.98 4 LEU B O 1
ATOM 1099 N N . GLY B 1 5 ? 19.609 14.867 -17.859 1 18.59 5 GLY B N 1
ATOM 1100 C CA . GLY B 1 5 ? 19 14.352 -16.656 1 18.59 5 GLY B CA 1
ATOM 1101 C C . GLY B 1 5 ? 19.312 12.883 -16.406 1 18.59 5 GLY B C 1
ATOM 1102 O O . GLY B 1 5 ? 19.609 12.148 -17.344 1 18.59 5 GLY B O 1
ATOM 1103 N N . LEU B 1 6 ? 19.938 12.461 -15.25 1 21.97 6 LEU B N 1
ATOM 1104 C CA . LEU B 1 6 ? 20.469 11.203 -14.734 1 21.97 6 LEU B CA 1
ATOM 1105 C C . LEU B 1 6 ? 19.453 10.086 -14.891 1 21.97 6 LEU B C 1
ATOM 1107 O O . LEU B 1 6 ? 18.359 10.148 -14.328 1 21.97 6 LEU B O 1
ATOM 1111 N N . LEU B 1 7 ? 19.281 9.516 -16.062 1 17.97 7 LEU B N 1
ATOM 1112 C CA . LEU B 1 7 ? 18.562 8.297 -16.406 1 17.97 7 LEU B CA 1
ATOM 1113 C C . LEU B 1 7 ? 18.938 7.152 -15.477 1 17.97 7 LEU B C 1
ATOM 1115 O O . LEU B 1 7 ? 20.094 6.746 -15.422 1 17.97 7 LEU B O 1
ATOM 1119 N N . CYS B 1 8 ? 18.391 7.164 -14.297 1 19.91 8 CYS B N 1
ATOM 1120 C CA . CYS B 1 8 ? 18.609 5.945 -13.531 1 19.91 8 CYS B CA 1
ATOM 1121 C C . CYS B 1 8 ? 18.391 4.711 -14.398 1 19.91 8 CYS B C 1
ATOM 1123 O O . CYS B 1 8 ? 17.266 4.445 -14.836 1 19.91 8 CYS B O 1
ATOM 1125 N N . ILE B 1 9 ? 19.172 4.527 -15.328 1 20.22 9 ILE B N 1
ATOM 1126 C CA . ILE B 1 9 ? 19.203 3.355 -16.203 1 20.22 9 ILE B CA 1
ATOM 1127 C C . ILE B 1 9 ? 19.281 2.086 -15.352 1 20.22 9 ILE B C 1
ATOM 1129 O O . ILE B 1 9 ? 20.266 1.864 -14.641 1 20.22 9 ILE B O 1
ATOM 1133 N N . LEU B 1 10 ? 18.328 1.78 -14.562 1 24.3 10 LEU B N 1
ATOM 1134 C CA . LEU B 1 10 ? 18.469 0.442 -14 1 24.3 10 LEU B CA 1
ATOM 1135 C C . LEU B 1 10 ? 18.812 -0.572 -15.094 1 24.3 10 LEU B C 1
ATOM 1137 O O . LEU B 1 10 ? 18.219 -0.547 -16.172 1 24.3 10 LEU B O 1
ATOM 1141 N N . PRO B 1 11 ? 19.969 -0.931 -15.188 1 22.3 11 PRO B N 1
ATOM 1142 C CA . PRO B 1 11 ? 20.375 -1.96 -16.156 1 22.3 11 PRO B CA 1
ATOM 1143 C C . PRO B 1 11 ? 19.375 -3.121 -16.219 1 22.3 11 PRO B C 1
ATOM 1145 O O . PRO B 1 11 ? 18.844 -3.541 -15.188 1 22.3 11 PRO B O 1
ATOM 1148 N N . VAL B 1 12 ? 18.531 -3.084 -17.188 1 24.19 12 VAL B N 1
ATOM 1149 C CA . VAL B 1 12 ? 17.781 -4.254 -17.609 1 24.19 12 VAL B CA 1
ATOM 1150 C C . VAL B 1 12 ? 18.703 -5.469 -17.703 1 24.19 12 VAL B C 1
ATOM 1152 O O . VAL B 1 12 ? 19.609 -5.508 -18.531 1 24.19 12 VAL B O 1
ATOM 1155 N N . GLY B 1 13 ? 19.344 -5.891 -16.656 1 24.45 13 GLY B N 1
ATOM 1156 C CA . GLY B 1 13 ? 20.094 -7.125 -16.781 1 24.45 13 GLY B CA 1
ATOM 1157 C C . GLY B 1 13 ? 19.469 -8.117 -17.734 1 24.45 13 GLY B C 1
ATOM 1158 O O . GLY B 1 13 ? 18.266 -8.039 -18.016 1 24.45 13 GLY B O 1
ATOM 1159 N N . HIS B 1 14 ? 20.234 -8.609 -18.641 1 23.45 14 HIS B N 1
ATOM 1160 C CA . HIS B 1 14 ? 20.062 -9.711 -19.578 1 23.45 14 HIS B CA 1
ATOM 1161 C C . HIS B 1 14 ? 19.375 -10.898 -18.922 1 23.45 14 HIS B C 1
ATOM 1163 O O . HIS B 1 14 ? 19.781 -11.352 -17.859 1 23.45 14 HIS B O 1
ATOM 1169 N N . ILE B 1 15 ? 18.125 -11.086 -19.141 1 26.3 15 ILE B N 1
ATOM 1170 C CA . ILE B 1 15 ? 17.328 -12.273 -18.875 1 26.3 15 ILE B CA 1
ATOM 1171 C C . ILE B 1 15 ? 18 -13.5 -19.484 1 26.3 15 ILE B C 1
ATOM 1173 O O . ILE B 1 15 ? 18.094 -13.617 -20.703 1 26.3 15 ILE B O 1
ATOM 1177 N N . THR B 1 16 ? 19.234 -13.883 -19.109 1 24.03 16 THR B N 1
ATOM 1178 C CA . THR B 1 16 ? 19.562 -15.195 -19.656 1 24.03 16 THR B CA 1
ATOM 1179 C C . THR B 1 16 ? 18.438 -16.203 -19.375 1 24.03 16 THR B C 1
ATOM 1181 O O . THR B 1 16 ? 17.562 -15.93 -18.562 1 24.03 16 THR B O 1
ATOM 1184 N N . GLU B 1 17 ? 18.516 -17.625 -19.984 1 24.3 17 GLU B N 1
ATOM 1185 C CA . GLU B 1 17 ? 17.609 -18.781 -19.953 1 24.3 17 GLU B CA 1
ATOM 1186 C C . GLU B 1 17 ? 17.062 -19 -18.547 1 24.3 17 GLU B C 1
ATOM 1188 O O . GLU B 1 17 ? 15.914 -19.422 -18.391 1 24.3 17 GLU B O 1
ATOM 1193 N N . SER B 1 18 ? 18.016 -19.281 -17.484 1 22.72 18 SER B N 1
ATOM 1194 C CA . SER B 1 18 ? 17.547 -19.734 -16.188 1 22.72 18 SER B CA 1
ATOM 1195 C C . SER B 1 18 ? 16.859 -18.609 -15.422 1 22.72 18 SER B C 1
ATOM 1197 O O . SER B 1 18 ? 17.359 -17.484 -15.375 1 22.72 18 SER B O 1
ATOM 1199 N N . GLY B 1 19 ? 15.547 -18.266 -15.367 1 23.86 19 GLY B N 1
ATOM 1200 C CA . GLY B 1 19 ? 14.531 -17.359 -14.867 1 23.86 19 GLY B CA 1
ATOM 1201 C C . GLY B 1 19 ? 14.859 -16.797 -13.5 1 23.86 19 GLY B C 1
ATOM 1202 O O . GLY B 1 19 ? 13.992 -16.234 -12.828 1 23.86 19 GLY B O 1
ATOM 1203 N N . VAL B 1 20 ? 15.914 -17.25 -12.742 1 25.27 20 VAL B N 1
ATOM 1204 C CA . VAL B 1 20 ? 16.109 -16.875 -11.344 1 25.27 20 VAL B CA 1
ATOM 1205 C C . VAL B 1 20 ? 16.625 -15.445 -11.242 1 25.27 20 VAL B C 1
ATOM 1207 O O . VAL B 1 20 ? 17.672 -15.125 -11.805 1 25.27 20 VAL B O 1
ATOM 1210 N N . PHE B 1 21 ? 15.828 -14.391 -11.266 1 27.39 21 PHE B N 1
ATOM 1211 C CA . PHE B 1 21 ? 16.219 -13.016 -10.961 1 27.39 21 PHE B CA 1
ATOM 1212 C C . PHE B 1 21 ? 17.016 -12.953 -9.664 1 27.39 21 PHE B C 1
ATOM 1214 O O . PHE B 1 21 ? 16.562 -13.453 -8.625 1 27.39 21 PHE B O 1
ATOM 1221 N N . ASN B 1 22 ? 18.344 -12.906 -9.641 1 25.28 22 ASN B N 1
ATOM 1222 C CA . ASN B 1 22 ? 19.344 -12.766 -8.578 1 25.28 22 ASN B CA 1
ATOM 1223 C C . ASN B 1 22 ? 19.203 -11.422 -7.863 1 25.28 22 ASN B C 1
ATOM 1225 O O . ASN B 1 22 ? 19.672 -10.398 -8.367 1 25.28 22 ASN B O 1
ATOM 1229 N N . LEU B 1 23 ? 18.078 -10.898 -7.418 1 27.88 23 LEU B N 1
ATOM 1230 C CA . LEU B 1 23 ? 18.141 -9.773 -6.496 1 27.88 23 LEU B CA 1
ATOM 1231 C C . LEU B 1 23 ? 19.047 -10.102 -5.309 1 27.88 23 LEU B C 1
ATOM 1233 O O . LEU B 1 23 ? 18.656 -10.883 -4.434 1 27.88 23 LEU B O 1
ATOM 1237 N N . THR B 1 24 ? 20.344 -10.297 -5.422 1 24.73 24 THR B N 1
ATOM 1238 C CA . THR B 1 24 ? 21.359 -10.734 -4.469 1 24.73 24 THR B CA 1
ATOM 1239 C C . THR B 1 24 ? 21.297 -9.922 -3.182 1 24.73 24 THR B C 1
ATOM 1241 O O . THR B 1 24 ? 21.172 -10.484 -2.09 1 24.73 24 THR B O 1
ATOM 1244 N N . GLY B 1 25 ? 22.125 -8.695 -2.984 1 26.09 25 GLY B N 1
ATOM 1245 C CA . GLY B 1 25 ? 23.062 -8.477 -1.891 1 26.09 25 GLY B CA 1
ATOM 1246 C C . GLY B 1 25 ? 22.391 -7.93 -0.642 1 26.09 25 GLY B C 1
ATOM 1247 O O . GLY B 1 25 ? 23.078 -7.426 0.256 1 26.09 25 GLY B O 1
ATOM 1248 N N . PHE B 1 26 ? 21.266 -7.34 -0.545 1 26.11 26 PHE B N 1
ATOM 1249 C CA . PHE B 1 26 ? 20.969 -6.738 0.748 1 26.11 26 PHE B CA 1
ATOM 1250 C C . PHE B 1 26 ? 20.922 -7.797 1.844 1 26.11 26 PHE B C 1
ATOM 1252 O O . PHE B 1 26 ? 20.125 -8.734 1.774 1 26.11 26 PHE B O 1
ATOM 1259 N N . ASN B 1 27 ? 22.188 -8.055 2.441 1 26.84 27 ASN B N 1
ATOM 1260 C CA . ASN B 1 27 ? 22.391 -8.914 3.6 1 26.84 27 ASN B CA 1
ATOM 1261 C C . ASN B 1 27 ? 21.453 -8.562 4.742 1 26.84 27 ASN B C 1
ATOM 1263 O O . ASN B 1 27 ? 21.703 -7.609 5.484 1 26.84 27 ASN B O 1
ATOM 1267 N N . CYS B 1 28 ? 20.312 -8.242 4.66 1 26.66 28 CYS B N 1
ATOM 1268 C CA . CYS B 1 28 ? 19.562 -8.172 5.91 1 26.66 28 CYS B CA 1
ATOM 1269 C C . CYS B 1 28 ? 19.844 -9.391 6.781 1 26.66 28 CYS B C 1
ATOM 1271 O O . CYS B 1 28 ? 19.406 -10.5 6.465 1 26.66 28 CYS B O 1
ATOM 1273 N N . HIS B 1 29 ? 21.016 -9.492 7.457 1 27.56 29 HIS B N 1
ATOM 1274 C CA . HIS B 1 29 ? 21.422 -10.516 8.414 1 27.56 29 HIS B CA 1
ATOM 1275 C C . HIS B 1 29 ? 20.375 -10.688 9.516 1 27.56 29 HIS B C 1
ATOM 1277 O O . HIS B 1 29 ? 20.578 -11.469 10.445 1 27.56 29 HIS B O 1
ATOM 1283 N N . HIS B 1 30 ? 19.641 -9.633 10.102 1 30.48 30 HIS B N 1
ATOM 1284 C CA . HIS B 1 30 ? 19.078 -10.008 11.398 1 30.48 30 HIS B CA 1
ATOM 1285 C C . HIS B 1 30 ? 18.359 -11.352 11.312 1 30.48 30 HIS B C 1
ATOM 1287 O O . HIS B 1 30 ? 17.672 -11.641 10.328 1 30.48 30 HIS B O 1
ATOM 1293 N N . ASN B 1 31 ? 18.859 -12.461 12.055 1 30.42 31 ASN B N 1
ATOM 1294 C CA . ASN B 1 31 ? 18.438 -13.805 12.422 1 30.42 31 ASN B CA 1
ATOM 1295 C C . ASN B 1 31 ? 16.953 -13.844 12.781 1 30.42 31 ASN B C 1
ATOM 1297 O O . ASN B 1 31 ? 16.5 -14.766 13.453 1 30.42 31 ASN B O 1
ATOM 1301 N N . THR B 1 32 ? 16.344 -12.742 13.242 1 36.34 32 THR B N 1
ATOM 1302 C CA . THR B 1 32 ? 15.031 -13.094 13.766 1 36.34 32 THR B CA 1
ATOM 1303 C C . THR B 1 32 ? 14.32 -14.055 12.82 1 36.34 32 THR B C 1
ATOM 1305 O O . THR B 1 32 ? 14.578 -14.047 11.609 1 36.34 32 THR B O 1
ATOM 1308 N N . PRO B 1 33 ? 13.766 -15.234 13.406 1 38.78 33 PRO B N 1
ATOM 1309 C CA . PRO B 1 33 ? 13.078 -16.266 12.609 1 38.78 33 PRO B CA 1
ATOM 1310 C C . PRO B 1 33 ? 12.305 -15.672 11.438 1 38.78 33 PRO B C 1
ATOM 1312 O O . PRO B 1 33 ? 11.664 -14.625 11.57 1 38.78 33 PRO B O 1
ATOM 1315 N N . PHE B 1 34 ? 12.875 -15.617 10.289 1 44.81 34 PHE B N 1
ATOM 1316 C CA . PHE B 1 34 ? 12.383 -15.258 8.969 1 44.81 34 PHE B CA 1
ATOM 1317 C C . PHE B 1 34 ? 10.883 -15.469 8.875 1 44.81 34 PHE B C 1
ATOM 1319 O O . PHE B 1 34 ? 10.406 -16.609 8.914 1 44.81 34 PHE B O 1
ATOM 1326 N N . LYS B 1 35 ? 10.203 -14.68 9.648 1 51.91 35 LYS B N 1
ATOM 1327 C CA . LYS B 1 35 ? 8.766 -14.5 9.453 1 51.91 35 LYS B CA 1
ATOM 1328 C C . LYS B 1 35 ? 8.344 -14.898 8.039 1 51.91 35 LYS B C 1
ATOM 1330 O O . LYS B 1 35 ? 8.719 -14.227 7.066 1 51.91 35 LYS B O 1
ATOM 1335 N N . ARG B 1 36 ? 8.148 -16.359 7.66 1 67.31 36 ARG B N 1
ATOM 1336 C CA . ARG B 1 36 ? 8.172 -17.312 6.559 1 67.31 36 ARG B CA 1
ATOM 1337 C C . ARG B 1 36 ? 6.988 -17.094 5.621 1 67.31 36 ARG B C 1
ATOM 1339 O O . ARG B 1 36 ? 5.832 -17.094 6.055 1 67.31 36 ARG B O 1
ATOM 1346 N N . ILE B 1 37 ? 7.258 -16.422 4.645 1 80.81 37 ILE B N 1
ATOM 1347 C CA . ILE B 1 37 ? 6.34 -16.547 3.516 1 80.81 37 ILE B CA 1
ATOM 1348 C C . ILE B 1 37 ? 6.387 -17.969 2.963 1 80.81 37 ILE B C 1
ATOM 1350 O O . ILE B 1 37 ? 7.469 -18.516 2.766 1 80.81 37 ILE B O 1
ATOM 1354 N N . THR B 1 38 ? 5.227 -18.578 3.014 1 85 38 THR B N 1
ATOM 1355 C CA . THR B 1 38 ? 5.137 -19.906 2.412 1 85 38 THR B CA 1
ATOM 1356 C C . THR B 1 38 ? 4.363 -19.844 1.0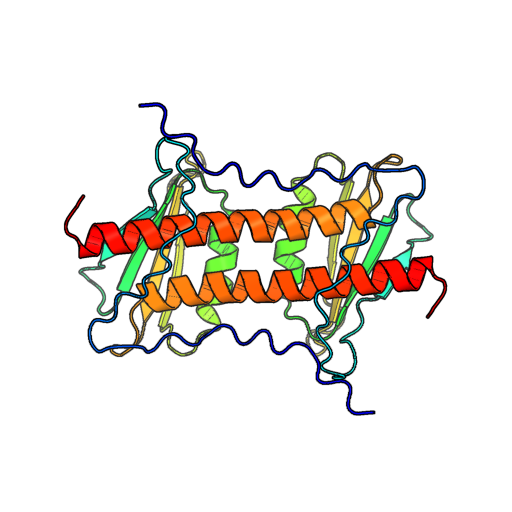97 1 85 38 THR B C 1
ATOM 1358 O O . THR B 1 38 ? 3.34 -19.172 0.999 1 85 38 THR B O 1
ATOM 1361 N N . ILE B 1 39 ? 4.887 -20.578 0.144 1 87.62 39 ILE B N 1
ATOM 1362 C CA . ILE B 1 39 ? 4.254 -20.641 -1.17 1 87.62 39 ILE B CA 1
ATOM 1363 C C . ILE B 1 39 ? 3.807 -22.078 -1.453 1 87.62 39 ILE B C 1
ATOM 1365 O O . ILE B 1 39 ? 4.613 -23 -1.412 1 87.62 39 ILE B O 1
ATOM 1369 N N . ILE B 1 40 ? 2.504 -22.141 -1.68 1 87.5 40 ILE B N 1
ATOM 1370 C CA . ILE B 1 40 ? 1.965 -23.469 -1.984 1 87.5 40 ILE B CA 1
ATOM 1371 C C . ILE B 1 40 ? 1.215 -23.422 -3.312 1 87.5 40 ILE B C 1
ATOM 1373 O O . ILE B 1 40 ? 0.357 -22.562 -3.521 1 87.5 40 ILE B O 1
ATOM 1377 N N . LYS B 1 41 ? 1.569 -24.344 -4.117 1 90.06 41 LYS B N 1
ATOM 1378 C CA . LYS B 1 41 ? 0.852 -24.453 -5.383 1 90.06 41 LYS B CA 1
ATOM 1379 C C . LYS B 1 41 ? -0.558 -25 -5.172 1 90.06 41 LYS B C 1
ATOM 1381 O O . LYS B 1 41 ? -0.758 -25.938 -4.391 1 90.06 41 LYS B O 1
ATOM 1386 N N . ASP B 1 42 ? -1.526 -24.344 -5.816 1 90 42 ASP B N 1
ATOM 1387 C CA . ASP B 1 42 ? -2.896 -24.844 -5.766 1 90 42 ASP B CA 1
ATOM 1388 C C . ASP B 1 42 ? -3.064 -26.062 -6.66 1 90 42 ASP B C 1
ATOM 1390 O O . ASP B 1 42 ? -2.898 -25.984 -7.879 1 90 42 ASP B O 1
ATOM 1394 N N . THR B 1 43 ? -3.344 -27.172 -6.109 1 88.44 43 THR B N 1
ATOM 1395 C CA . THR B 1 43 ? -3.439 -28.422 -6.855 1 88.44 43 THR B CA 1
ATOM 1396 C C . THR B 1 43 ? -4.777 -28.516 -7.586 1 88.44 43 THR B C 1
ATOM 1398 O O . THR B 1 43 ? -4.926 -29.297 -8.523 1 88.44 43 THR B O 1
ATOM 1401 N N . LYS B 1 44 ? -5.746 -27.688 -7.16 1 91.25 44 LYS B N 1
ATOM 1402 C CA . LYS B 1 44 ? -7.086 -27.797 -7.727 1 91.25 44 LYS B CA 1
ATOM 1403 C C . LYS B 1 44 ? -7.281 -26.797 -8.867 1 91.25 44 LYS B C 1
ATOM 1405 O O . LYS B 1 44 ? -8.094 -27.031 -9.766 1 91.25 44 LYS B O 1
ATOM 1410 N N . VAL B 1 45 ? -6.594 -25.75 -8.859 1 92.81 45 VAL B N 1
ATOM 1411 C CA . VAL B 1 45 ? -6.762 -24.688 -9.844 1 92.81 45 VAL B CA 1
ATOM 1412 C C . VAL B 1 45 ? -5.457 -24.469 -10.602 1 92.81 45 VAL B C 1
ATOM 1414 O O . VAL B 1 45 ? -4.406 -24.25 -10 1 92.81 45 VAL B O 1
ATOM 1417 N N . PRO B 1 46 ? -5.492 -24.594 -11.938 1 93.5 46 PRO B N 1
ATOM 1418 C CA . PRO B 1 46 ? -4.27 -24.422 -12.719 1 93.5 46 PRO B CA 1
ATOM 1419 C C . PRO B 1 46 ? -3.682 -23.016 -12.578 1 93.5 46 PRO B C 1
ATOM 1421 O O . PRO B 1 46 ? -4.426 -22.031 -12.469 1 93.5 46 PRO B O 1
ATOM 1424 N N . ASN B 1 47 ? -2.334 -22.906 -12.609 1 95.56 47 ASN B N 1
ATOM 1425 C CA . ASN B 1 47 ? -1.593 -21.656 -12.539 1 95.56 47 ASN B CA 1
ATOM 1426 C C . ASN B 1 47 ? -2.041 -20.797 -11.352 1 95.56 47 ASN B C 1
ATOM 1428 O O . ASN B 1 47 ? -2.334 -19.609 -11.508 1 95.56 47 ASN B O 1
ATOM 1432 N N . ALA B 1 48 ? -2.229 -21.438 -10.281 1 95.56 48 ALA B N 1
ATOM 1433 C CA . ALA B 1 48 ? -2.666 -20.781 -9.055 1 95.56 48 ALA B CA 1
ATOM 1434 C C . ALA B 1 48 ? -1.76 -21.156 -7.883 1 95.56 48 ALA B C 1
ATOM 1436 O O . ALA B 1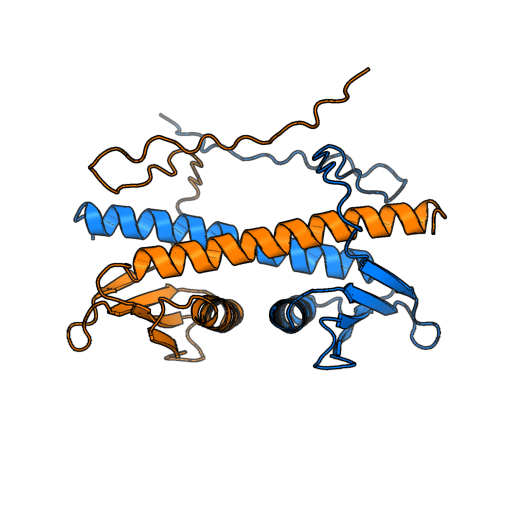 48 ? -1.267 -22.281 -7.797 1 95.56 48 ALA B O 1
ATOM 1437 N N . CYS B 1 49 ? -1.485 -20.188 -7.012 1 95.06 49 CYS B N 1
ATOM 1438 C CA . CYS B 1 49 ? -0.672 -20.375 -5.816 1 95.06 49 CYS B CA 1
ATOM 1439 C C . CYS B 1 49 ? -1.301 -19.672 -4.613 1 95.06 49 CYS B C 1
ATOM 1441 O O . CYS B 1 49 ? -2.035 -18.703 -4.766 1 95.06 49 CYS B O 1
ATOM 1443 N N . LEU B 1 50 ? -0.978 -20.234 -3.467 1 92.75 50 LEU B N 1
ATOM 1444 C CA . LEU B 1 50 ? -1.293 -19.609 -2.184 1 92.75 50 LEU B CA 1
ATOM 1445 C C . LEU B 1 50 ? -0.038 -19.047 -1.533 1 92.75 50 LEU B C 1
ATOM 1447 O O . LEU B 1 50 ? 0.952 -19.75 -1.353 1 92.75 50 LEU B O 1
ATOM 1451 N N . PHE B 1 51 ? -0.081 -17.781 -1.303 1 91.19 51 PHE B N 1
ATOM 1452 C CA . PHE B 1 51 ? 0.991 -17.109 -0.578 1 91.19 51 PHE B CA 1
ATOM 1453 C C . PHE B 1 51 ? 0.588 -16.844 0.869 1 91.19 51 PHE B C 1
ATOM 1455 O O . PHE B 1 51 ? -0.4 -16.156 1.129 1 91.19 51 PHE B O 1
ATOM 1462 N N . THR B 1 52 ? 1.313 -17.391 1.776 1 88.69 52 THR B N 1
ATOM 1463 C CA . THR B 1 52 ? 1.016 -17.203 3.193 1 88.69 52 THR B CA 1
ATOM 1464 C C . THR B 1 52 ? 2.01 -16.25 3.836 1 88.69 52 THR B C 1
ATOM 1466 O O . THR B 1 52 ? 3.223 -16.453 3.766 1 88.69 52 THR B O 1
ATOM 1469 N N . LEU B 1 53 ? 1.474 -15.219 4.316 1 86.12 53 LEU B N 1
ATOM 1470 C CA . LEU B 1 53 ? 2.283 -14.227 5.023 1 86.12 53 LEU B CA 1
ATOM 1471 C C . LEU B 1 53 ? 2.045 -14.305 6.527 1 86.12 53 LEU B C 1
ATOM 1473 O O . LEU B 1 53 ? 0.916 -14.125 6.988 1 86.12 53 LEU B O 1
ATOM 1477 N N . ASN B 1 54 ? 3.143 -14.484 7.211 1 79.81 54 ASN B N 1
ATOM 1478 C CA . ASN B 1 54 ? 3.018 -14.609 8.656 1 79.81 54 ASN B CA 1
ATOM 1479 C C . ASN B 1 54 ? 3.338 -13.289 9.367 1 79.81 54 ASN B C 1
ATOM 1481 O O . ASN B 1 54 ? 4.234 -12.555 8.945 1 79.81 54 ASN B O 1
ATOM 1485 N N . LYS B 1 55 ? 2.672 -12.922 10.445 1 70.31 55 LYS B N 1
ATOM 1486 C CA . LYS B 1 55 ? 2.889 -11.797 11.344 1 70.31 55 LYS B CA 1
ATOM 1487 C C . LYS B 1 55 ? 2.693 -10.469 10.625 1 70.31 55 LYS B C 1
ATOM 1489 O O . LYS B 1 55 ? 3.391 -9.492 10.906 1 70.31 55 LYS B O 1
ATOM 1494 N N . GLU B 1 56 ? 2.006 -10.648 9.578 1 65 56 GLU B N 1
ATOM 1495 C CA . GLU B 1 56 ? 1.723 -9.406 8.859 1 65 56 GLU B CA 1
ATOM 1496 C C . GLU B 1 56 ? 0.302 -8.922 9.141 1 65 56 GLU B C 1
ATOM 1498 O O . GLU B 1 56 ? -0.578 -9.719 9.469 1 65 56 GLU B O 1
ATOM 1503 N N . ASP B 1 57 ? 0.248 -7.59 9.211 1 65.75 57 ASP B N 1
ATOM 1504 C CA . ASP B 1 57 ? -1.068 -6.973 9.328 1 65.75 57 ASP B CA 1
ATOM 1505 C C . ASP B 1 57 ? -1.897 -7.195 8.062 1 65.75 57 ASP B C 1
ATOM 1507 O O . ASP B 1 57 ? -1.346 -7.422 6.984 1 65.75 57 ASP B O 1
ATOM 1511 N N . HIS B 1 58 ? -3.242 -7.195 8.312 1 71.94 58 HIS B N 1
ATOM 1512 C CA . HIS B 1 58 ? -4.25 -7.418 7.281 1 71.94 58 HIS B CA 1
ATOM 1513 C C . HIS B 1 58 ? -4.242 -6.301 6.246 1 71.94 58 HIS B C 1
ATOM 1515 O O . HIS B 1 58 ? -4.672 -6.496 5.105 1 71.94 58 HIS B O 1
ATOM 1521 N N . THR B 1 59 ? -3.58 -5.301 6.656 1 75.5 59 THR B N 1
ATOM 1522 C CA . THR B 1 59 ? -3.541 -4.152 5.762 1 75.5 59 THR B CA 1
ATOM 1523 C C . THR B 1 59 ? -2.818 -4.504 4.465 1 75.5 59 THR B C 1
ATOM 1525 O O . THR B 1 59 ? -3.301 -4.191 3.373 1 75.5 59 THR B O 1
ATOM 1528 N N . LEU B 1 60 ? -1.905 -5.324 4.484 1 83.56 60 LEU B N 1
ATOM 1529 C CA . LEU B 1 60 ? -1.097 -5.652 3.314 1 83.56 60 LEU B CA 1
ATOM 1530 C C . LEU B 1 60 ? -1.836 -6.625 2.398 1 83.56 60 LEU B C 1
ATOM 1532 O O . LEU B 1 60 ? -1.741 -6.52 1.174 1 83.56 60 LEU B O 1
ATOM 1536 N N . GLY B 1 61 ? -2.572 -7.555 3.094 1 86.88 61 GLY B N 1
ATOM 1537 C CA . GLY B 1 61 ? -3.344 -8.492 2.293 1 86.88 61 GLY B CA 1
ATOM 1538 C C . GLY B 1 61 ? -4.301 -7.809 1.333 1 86.88 61 GLY B C 1
ATOM 1539 O O . GLY B 1 61 ? -4.328 -8.133 0.144 1 86.88 61 GLY B O 1
ATOM 1540 N N . ASN B 1 62 ? -5.008 -6.879 1.89 1 84.44 62 ASN B N 1
ATOM 1541 C CA . ASN B 1 62 ? -5.984 -6.152 1.086 1 84.44 62 ASN B CA 1
ATOM 1542 C C . ASN B 1 62 ? -5.309 -5.305 0.012 1 84.44 62 ASN B C 1
ATOM 1544 O O . ASN B 1 62 ? -5.77 -5.266 -1.131 1 84.44 62 ASN B O 1
ATOM 1548 N N . ILE B 1 63 ? -4.273 -4.684 0.28 1 86.5 63 ILE B N 1
ATOM 1549 C CA . ILE B 1 63 ? -3.561 -3.795 -0.631 1 86.5 63 ILE B CA 1
ATOM 1550 C C . ILE B 1 63 ? -2.988 -4.602 -1.795 1 86.5 63 ILE B C 1
ATOM 1552 O O . ILE B 1 63 ? -3.109 -4.199 -2.955 1 86.5 63 ILE B O 1
ATOM 1556 N N . ILE B 1 64 ? -2.496 -5.645 -1.474 1 91.31 64 ILE B N 1
ATOM 1557 C CA . ILE B 1 64 ? -1.866 -6.48 -2.488 1 91.31 64 ILE B CA 1
ATOM 1558 C C . ILE B 1 64 ? -2.934 -7.07 -3.406 1 91.31 64 ILE B C 1
ATOM 1560 O O . ILE B 1 64 ? -2.766 -7.098 -4.629 1 91.31 64 ILE B O 1
ATOM 1564 N N . ARG B 1 65 ? -3.984 -7.516 -2.783 1 92.31 65 ARG B N 1
ATOM 1565 C CA . ARG B 1 65 ? -5.082 -8.062 -3.576 1 92.31 65 ARG B CA 1
ATOM 1566 C C . ARG B 1 65 ? -5.574 -7.047 -4.602 1 92.31 65 ARG B C 1
ATOM 1568 O O . ARG B 1 65 ? -5.75 -7.375 -5.777 1 92.31 65 ARG B O 1
ATOM 1575 N N . GLN B 1 66 ? -5.812 -5.855 -4.141 1 89.88 66 GLN B N 1
ATOM 1576 C CA . GLN B 1 66 ? -6.301 -4.797 -5.016 1 89.88 66 GLN B CA 1
ATOM 1577 C C . GLN B 1 66 ? -5.328 -4.539 -6.164 1 89.88 66 GLN B C 1
ATOM 1579 O O . GLN B 1 66 ? -5.742 -4.348 -7.309 1 89.88 66 GLN B O 1
ATOM 1584 N N . GLN B 1 67 ? -4.062 -4.508 -5.828 1 91.56 67 GLN B N 1
ATOM 1585 C CA . GLN B 1 67 ? -3.045 -4.266 -6.848 1 91.56 67 GLN B CA 1
ATOM 1586 C C . GLN B 1 67 ? -3 -5.402 -7.863 1 91.56 67 GLN B C 1
ATOM 1588 O O . GLN B 1 67 ? -2.857 -5.16 -9.062 1 91.56 67 GLN B O 1
ATOM 1593 N N . LEU B 1 68 ? -3.094 -6.621 -7.41 1 95.81 68 LEU B N 1
ATOM 1594 C CA . LEU B 1 68 ? -3.094 -7.801 -8.273 1 95.81 68 LEU B CA 1
ATOM 1595 C C . LEU B 1 68 ? -4.23 -7.734 -9.281 1 95.81 68 LEU B C 1
ATOM 1597 O O . LEU B 1 68 ? -4.055 -8.094 -10.453 1 95.81 68 LEU B O 1
ATOM 1601 N N . LEU B 1 69 ? -5.309 -7.238 -8.891 1 94.62 69 LEU B N 1
ATOM 1602 C CA . LEU B 1 69 ? -6.508 -7.234 -9.727 1 94.62 69 LEU B CA 1
ATOM 1603 C C . LEU B 1 69 ? -6.379 -6.215 -10.852 1 94.62 69 LEU B C 1
ATOM 1605 O O . LEU B 1 69 ? -7.152 -6.242 -11.812 1 94.62 69 LEU B O 1
ATOM 1609 N N . LYS B 1 70 ? -5.469 -5.363 -10.766 1 90.75 70 LYS B N 1
ATOM 1610 C CA . LYS B 1 70 ? -5.203 -4.41 -11.836 1 90.75 70 LYS B CA 1
ATOM 1611 C C . LYS B 1 70 ? -4.441 -5.066 -12.984 1 90.75 70 LYS B C 1
ATOM 1613 O O . LYS B 1 70 ? -4.367 -4.516 -14.086 1 90.75 70 LYS B O 1
ATOM 1618 N N . ASP B 1 71 ? -3.797 -6.141 -12.734 1 95 71 ASP B N 1
ATOM 1619 C CA . ASP B 1 71 ? -3.037 -6.879 -13.734 1 95 71 ASP B CA 1
ATOM 1620 C C . ASP B 1 71 ? -3.959 -7.703 -14.633 1 95 71 ASP B C 1
ATOM 1622 O O . ASP B 1 71 ? -4.648 -8.609 -14.156 1 95 71 ASP B O 1
ATOM 1626 N N . PRO B 1 72 ? -3.98 -7.484 -15.898 1 96.81 72 PRO B N 1
ATOM 1627 C CA . PRO B 1 72 ? -4.891 -8.195 -16.797 1 96.81 72 PRO B CA 1
ATOM 1628 C C . PRO B 1 72 ? -4.586 -9.688 -16.891 1 96.81 72 PRO B C 1
ATOM 1630 O O . PRO B 1 72 ? -5.438 -10.469 -17.328 1 96.81 72 PRO B O 1
ATOM 1633 N N . GLN B 1 73 ? -3.439 -10.102 -16.469 1 97.69 73 GLN B N 1
ATOM 1634 C CA . GLN B 1 73 ? -3.084 -11.508 -16.562 1 97.69 73 GLN B CA 1
ATOM 1635 C C . GLN B 1 73 ? -3.375 -12.234 -15.25 1 97.69 73 GLN B C 1
ATOM 1637 O O . GLN B 1 73 ? -3.105 -13.43 -15.117 1 97.69 73 GLN B O 1
ATOM 1642 N N . VAL B 1 74 ? -3.932 -11.523 -14.328 1 98.06 74 VAL B N 1
ATOM 1643 C CA . VAL B 1 74 ? -4.422 -12.133 -13.102 1 98.06 74 VAL B CA 1
ATOM 1644 C C . VAL B 1 74 ? -5.898 -12.484 -13.25 1 98.06 74 VAL B C 1
ATOM 1646 O O . VAL B 1 74 ? -6.746 -11.602 -13.391 1 98.06 74 VAL B O 1
ATOM 1649 N N . LEU B 1 75 ? -6.152 -13.742 -13.195 1 97.75 75 LEU B N 1
ATOM 1650 C CA . LEU B 1 75 ? -7.516 -14.234 -13.375 1 97.75 75 LEU B CA 1
ATOM 1651 C C . LEU B 1 75 ? -8.312 -14.125 -12.078 1 97.75 75 LEU B C 1
ATOM 1653 O O . LEU B 1 75 ? -9.523 -13.898 -12.102 1 97.75 75 LEU B O 1
ATOM 1657 N N . PHE B 1 76 ? -7.672 -14.289 -11.039 1 97.06 76 PHE B N 1
ATOM 1658 C CA . PHE B 1 76 ? -8.305 -14.25 -9.727 1 97.06 76 PHE B CA 1
ATOM 1659 C C . PHE B 1 76 ? -7.305 -13.852 -8.656 1 97.06 76 PHE B C 1
ATOM 1661 O O . PHE B 1 76 ? -6.145 -14.258 -8.695 1 97.06 76 PHE B O 1
ATOM 1668 N N . ALA B 1 77 ? -7.723 -13.023 -7.727 1 97.31 77 ALA B N 1
ATOM 1669 C CA . ALA B 1 77 ? -6.949 -12.688 -6.531 1 97.31 77 ALA B CA 1
ATOM 1670 C C . ALA B 1 77 ? -7.859 -12.555 -5.312 1 97.31 77 ALA B C 1
ATOM 1672 O O . ALA B 1 77 ? -8.867 -11.844 -5.352 1 97.31 77 ALA B O 1
ATOM 1673 N N . GLY B 1 78 ? -7.57 -13.227 -4.266 1 93.75 78 GLY B N 1
ATOM 1674 C CA . GLY B 1 78 ? -8.281 -13.156 -2.998 1 93.75 78 GLY B CA 1
ATOM 1675 C C . GLY B 1 78 ? -7.371 -13.281 -1.793 1 93.75 78 GLY B C 1
ATOM 1676 O O . GLY B 1 78 ? -6.215 -13.688 -1.923 1 93.75 78 GLY B O 1
ATOM 1677 N N . TYR B 1 79 ? -7.766 -12.711 -0.765 1 90.25 79 TYR B N 1
ATOM 1678 C CA . TYR B 1 79 ? -7.012 -12.961 0.458 1 90.25 79 TYR B CA 1
ATOM 1679 C C . TYR B 1 79 ? -7.941 -13.336 1.604 1 90.25 79 TYR B C 1
ATOM 1681 O O . TYR B 1 79 ? -9.125 -13 1.586 1 90.25 79 TYR B O 1
ATOM 1689 N N . LYS B 1 80 ? -7.52 -14.133 2.49 1 86.31 80 LYS B N 1
ATOM 1690 C CA . LYS B 1 80 ? -8.234 -14.562 3.686 1 86.31 80 LYS B CA 1
ATOM 1691 C C . LYS B 1 80 ? -7.359 -14.453 4.926 1 86.31 80 LYS B C 1
ATOM 1693 O O . LYS B 1 80 ? -6.129 -14.492 4.828 1 86.31 80 LYS B O 1
ATOM 1698 N N . VAL B 1 81 ? -8.125 -14.055 5.988 1 79.19 81 VAL B N 1
ATOM 1699 C CA . VAL B 1 81 ? -7.488 -14.094 7.305 1 79.19 81 VAL B CA 1
ATOM 1700 C C . VAL B 1 81 ? -8.023 -15.281 8.102 1 79.19 81 VAL B C 1
ATOM 1702 O O . VAL B 1 81 ? -9.125 -15.219 8.656 1 79.19 81 VAL B O 1
ATOM 1705 N N . PRO B 1 82 ? -7.289 -16.328 8.031 1 74.06 82 PRO B N 1
ATOM 1706 C CA . PRO B 1 82 ? -7.848 -17.531 8.641 1 74.06 82 PRO B CA 1
ATOM 1707 C C . PRO B 1 82 ? -8.242 -17.328 10.102 1 74.06 82 PRO B C 1
ATOM 1709 O O . PRO B 1 82 ? -9.266 -17.844 10.555 1 74.06 82 PRO B O 1
ATOM 1712 N N . HIS B 1 83 ? -7.352 -16.703 10.914 1 74.94 83 HIS B N 1
ATOM 1713 C CA . HIS B 1 83 ? -7.672 -16.406 12.305 1 74.94 83 HIS B CA 1
ATOM 1714 C C . HIS B 1 83 ? -7.328 -14.969 12.664 1 74.94 83 HIS B C 1
ATOM 1716 O O . HIS B 1 83 ? -6.156 -14.578 12.625 1 74.94 83 HIS B O 1
ATOM 1722 N N . PRO B 1 84 ? -8.336 -14.234 12.938 1 65.5 84 PRO B N 1
ATOM 1723 C CA . PRO B 1 84 ? -8.102 -12.82 13.258 1 65.5 84 PRO B CA 1
ATOM 1724 C C . PRO B 1 84 ? -7.059 -12.625 14.352 1 65.5 84 PRO B C 1
ATOM 1726 O O . PRO B 1 84 ? -6.387 -11.594 14.391 1 65.5 84 PRO B O 1
ATOM 1729 N N . LEU B 1 85 ? -6.988 -13.617 15.094 1 71.56 85 LEU B N 1
ATOM 1730 C CA . LEU B 1 85 ? -6.047 -13.477 16.203 1 71.56 85 LEU B CA 1
ATOM 1731 C C . LEU B 1 85 ? -4.633 -13.836 15.75 1 71.56 85 LEU B C 1
ATOM 1733 O O . LEU B 1 85 ? -3.658 -13.477 16.422 1 71.56 85 LEU B O 1
ATOM 1737 N N . GLU B 1 86 ? -4.645 -14.539 14.633 1 69.31 86 GLU B N 1
ATOM 1738 C CA . GLU B 1 86 ? -3.326 -14.859 14.102 1 69.31 86 GLU B CA 1
ATOM 1739 C C . GLU B 1 86 ? -2.93 -13.891 12.992 1 69.31 86 GLU B C 1
ATOM 1741 O O . GLU B 1 86 ? -3.775 -13.453 12.203 1 69.31 86 GLU B O 1
ATOM 1746 N N . HIS B 1 87 ? -1.863 -13.273 13.156 1 76.56 87 HIS B N 1
ATOM 1747 C CA . HIS B 1 87 ? -1.357 -12.328 12.164 1 76.56 87 HIS B CA 1
ATOM 1748 C C . HIS B 1 87 ? -0.844 -13.055 10.93 1 76.56 87 HIS B C 1
ATOM 1750 O O . HIS B 1 87 ? 0.338 -12.953 10.586 1 76.56 87 HIS B O 1
ATOM 1756 N N . LYS B 1 88 ? -1.816 -13.938 10.445 1 81 88 LYS B N 1
ATOM 1757 C CA . LYS B 1 88 ? -1.511 -14.695 9.242 1 81 88 LYS B CA 1
ATOM 1758 C C . LYS B 1 88 ? -2.479 -14.352 8.109 1 81 88 LYS B C 1
ATOM 1760 O O . LYS B 1 88 ? -3.689 -14.273 8.328 1 81 88 LYS B O 1
ATOM 1765 N N . ILE B 1 89 ? -1.9 -14.094 6.977 1 87.12 89 ILE B N 1
ATOM 1766 C CA . ILE B 1 89 ? -2.734 -13.797 5.816 1 87.12 89 ILE B CA 1
ATOM 1767 C C . ILE B 1 89 ? -2.395 -14.758 4.68 1 87.12 89 ILE B C 1
ATOM 1769 O O . ILE B 1 89 ? -1.226 -15.086 4.465 1 87.12 89 ILE B O 1
ATOM 1773 N N . VAL B 1 90 ? -3.469 -15.266 4.086 1 89.62 90 VAL B N 1
ATOM 1774 C CA . VAL B 1 90 ? -3.281 -16.125 2.918 1 89.62 90 VAL B CA 1
ATOM 1775 C C . VAL B 1 90 ? -3.832 -15.422 1.674 1 89.62 90 VAL B C 1
ATOM 1777 O O . VAL B 1 90 ? -4.992 -15.016 1.649 1 89.62 90 VAL B O 1
ATOM 1780 N N . ILE B 1 91 ? -2.982 -15.281 0.694 1 92.56 91 ILE B N 1
ATOM 1781 C CA . ILE B 1 91 ? -3.373 -14.664 -0.569 1 92.56 91 ILE B CA 1
ATOM 1782 C C . ILE B 1 91 ? -3.365 -15.711 -1.681 1 92.56 91 ILE B C 1
ATOM 1784 O O . ILE B 1 91 ? -2.348 -16.375 -1.914 1 92.56 91 ILE B O 1
ATOM 1788 N N . ARG B 1 92 ? -4.531 -15.844 -2.271 1 94.88 92 ARG B N 1
ATOM 1789 C CA . ARG B 1 92 ? -4.648 -16.75 -3.404 1 94.88 92 ARG B CA 1
ATOM 1790 C C . ARG B 1 92 ? -4.613 -15.992 -4.727 1 94.88 92 ARG B C 1
ATOM 1792 O O . ARG B 1 92 ? -5.352 -15.023 -4.91 1 94.88 92 ARG B O 1
ATOM 1799 N N . VAL B 1 93 ? -3.725 -16.469 -5.633 1 97.38 93 VAL B N 1
ATOM 1800 C CA . VAL B 1 93 ? -3.549 -15.789 -6.914 1 97.38 93 VAL B CA 1
ATOM 1801 C C . VAL B 1 93 ? -3.594 -16.812 -8.047 1 97.38 93 VAL B C 1
ATOM 1803 O O . VAL B 1 93 ? -2.936 -17.859 -7.977 1 97.38 93 VAL B O 1
ATOM 1806 N N . GLN B 1 94 ? -4.422 -16.516 -8.953 1 97.88 94 GLN B N 1
ATOM 1807 C CA . GLN B 1 94 ? -4.473 -17.312 -10.18 1 97.88 94 GLN B CA 1
ATOM 1808 C C . GLN B 1 94 ? -4.145 -16.453 -11.398 1 97.88 94 GLN B C 1
ATOM 1810 O O . GLN B 1 94 ? -4.656 -15.344 -11.539 1 97.88 94 GLN B O 1
ATOM 1815 N N . THR B 1 95 ? -3.26 -17 -12.352 1 98.06 95 THR B N 1
ATOM 1816 C CA . THR B 1 95 ? -2.846 -16.234 -13.523 1 98.06 95 THR B CA 1
ATOM 1817 C C . THR B 1 95 ? -3.057 -17.031 -14.797 1 98.06 95 THR B C 1
ATOM 1819 O O . THR B 1 95 ? -3.469 -18.203 -14.742 1 98.06 95 THR B O 1
ATOM 1822 N N . THR B 1 96 ? -2.881 -16.344 -15.938 1 97.69 96 THR B N 1
ATOM 1823 C CA . THR B 1 96 ? -2.904 -17.016 -17.234 1 97.69 96 THR B CA 1
ATOM 1824 C C . THR B 1 96 ? -1.729 -17.984 -17.359 1 97.69 96 THR B C 1
ATOM 1826 O O . THR B 1 96 ? -0.736 -17.859 -16.641 1 97.69 96 THR B O 1
ATOM 1829 N N . PRO B 1 97 ? -1.79 -18.984 -18.188 1 95.88 97 PRO B N 1
ATOM 1830 C CA . PRO B 1 97 ? -0.785 -20.047 -18.281 1 95.88 97 PRO B CA 1
ATOM 1831 C C . PRO B 1 97 ? 0.612 -19.5 -18.594 1 95.88 97 PRO B C 1
ATOM 1833 O O . PRO B 1 97 ? 1.61 -20.125 -18.203 1 95.88 97 PRO B O 1
ATOM 1836 N N . ASP B 1 98 ? 0.794 -18.375 -19.203 1 95.81 98 ASP B N 1
ATOM 1837 C CA . ASP B 1 98 ? 2.096 -17.859 -19.625 1 95.81 98 ASP B CA 1
ATOM 1838 C C . ASP B 1 98 ? 2.641 -16.875 -18.594 1 95.81 98 ASP B C 1
ATOM 1840 O O . ASP B 1 98 ? 3.639 -16.188 -18.844 1 95.81 98 ASP B O 1
ATOM 1844 N N . TYR B 1 99 ? 1.984 -16.734 -17.5 1 95.44 99 TYR B N 1
ATOM 1845 C CA . TYR B 1 99 ? 2.316 -15.781 -16.453 1 95.44 99 TYR B CA 1
ATOM 1846 C C . TYR B 1 99 ? 2.205 -16.406 -15.078 1 95.44 99 TYR B C 1
ATOM 1848 O O . TYR B 1 99 ? 1.124 -16.844 -14.672 1 95.44 99 TYR B O 1
ATOM 1856 N N . SER B 1 100 ? 3.299 -16.594 -14.336 1 94.19 100 SER B N 1
ATOM 1857 C CA . SER B 1 100 ? 3.271 -17.312 -13.07 1 94.19 100 SER B CA 1
ATOM 1858 C C . SER B 1 100 ? 2.678 -16.453 -11.953 1 94.19 100 SER B C 1
ATOM 1860 O O . SER B 1 100 ? 2.889 -15.25 -11.914 1 94.19 100 SER B O 1
ATOM 1862 N N . PRO B 1 101 ? 2.033 -17.062 -11.016 1 95.38 101 PRO B N 1
ATOM 1863 C CA . PRO B 1 101 ? 1.52 -16.344 -9.844 1 95.38 101 PRO B CA 1
ATOM 1864 C C . PRO B 1 101 ? 2.623 -15.656 -9.039 1 95.38 101 PRO B C 1
ATOM 1866 O O . PRO B 1 101 ? 2.414 -14.57 -8.5 1 95.38 101 PRO B O 1
ATOM 1869 N N . GLN B 1 102 ? 3.77 -16.344 -8.984 1 92.44 102 GLN B N 1
ATOM 1870 C CA . GLN B 1 102 ? 4.891 -15.758 -8.258 1 92.44 102 GLN B CA 1
ATOM 1871 C C . GLN B 1 102 ? 5.328 -14.438 -8.883 1 92.44 102 GLN B C 1
ATOM 1873 O O . GLN B 1 102 ? 5.594 -13.469 -8.172 1 92.44 102 GLN B O 1
ATOM 1878 N N . GLU B 1 103 ? 5.383 -14.398 -10.18 1 93.31 103 GLU B N 1
ATOM 1879 C CA . GLU B 1 103 ? 5.738 -13.172 -10.891 1 93.31 103 GLU B CA 1
ATOM 1880 C C . GLU B 1 103 ? 4.68 -12.086 -10.695 1 93.31 103 GLU B C 1
ATOM 1882 O O . GLU B 1 103 ? 5.012 -10.93 -10.453 1 93.31 103 GLU B O 1
ATOM 1887 N N . ALA B 1 104 ? 3.457 -12.453 -10.805 1 95.69 104 ALA B N 1
ATOM 1888 C CA . ALA B 1 104 ? 2.361 -11.5 -10.609 1 95.69 104 ALA B CA 1
ATOM 1889 C C . ALA B 1 104 ? 2.43 -10.867 -9.219 1 95.69 104 ALA B C 1
ATOM 1891 O O . ALA B 1 104 ? 2.264 -9.648 -9.078 1 95.69 104 ALA B O 1
ATOM 1892 N N . PHE B 1 105 ? 2.691 -11.711 -8.227 1 93.56 105 PHE B N 1
ATOM 1893 C CA . PHE B 1 105 ? 2.781 -11.258 -6.844 1 93.56 105 PHE B CA 1
ATOM 1894 C C . PHE B 1 105 ? 3.947 -10.297 -6.668 1 93.56 105 PHE B C 1
ATOM 1896 O O . PHE B 1 105 ? 3.789 -9.227 -6.074 1 93.56 105 PHE B O 1
ATOM 1903 N N . THR B 1 106 ? 5.082 -10.648 -7.211 1 92.62 106 THR B N 1
ATOM 1904 C CA . THR B 1 106 ? 6.27 -9.805 -7.145 1 92.62 106 THR B CA 1
ATOM 1905 C C . THR B 1 106 ? 6.02 -8.469 -7.836 1 92.62 106 THR B C 1
ATOM 1907 O O . THR B 1 106 ? 6.363 -7.41 -7.297 1 92.62 106 THR B O 1
ATOM 1910 N N . ASN B 1 107 ? 5.398 -8.5 -8.969 1 94.56 107 ASN B N 1
ATOM 1911 C CA . ASN B 1 107 ? 5.113 -7.277 -9.711 1 94.56 107 ASN B CA 1
ATOM 1912 C C . ASN B 1 107 ? 4.148 -6.371 -8.961 1 94.56 107 ASN B C 1
ATOM 1914 O O . ASN B 1 107 ? 4.305 -5.148 -8.969 1 94.56 107 ASN B O 1
ATOM 1918 N N . ALA B 1 108 ? 3.193 -7.02 -8.375 1 94.94 108 ALA B N 1
ATOM 1919 C CA . ALA B 1 108 ? 2.225 -6.242 -7.609 1 94.94 108 ALA B CA 1
ATOM 1920 C C . ALA B 1 108 ? 2.912 -5.465 -6.488 1 94.94 108 ALA B C 1
ATOM 1922 O O . ALA B 1 108 ? 2.643 -4.277 -6.293 1 94.94 108 ALA B O 1
ATOM 1923 N N . ILE B 1 109 ? 3.785 -6.121 -5.77 1 93.44 109 ILE B N 1
ATOM 1924 C CA . ILE B 1 109 ? 4.492 -5.5 -4.656 1 93.44 109 ILE B CA 1
ATOM 1925 C C . ILE B 1 109 ? 5.422 -4.402 -5.18 1 93.44 109 ILE B C 1
ATOM 1927 O O . ILE B 1 109 ? 5.438 -3.291 -4.652 1 93.44 109 ILE B O 1
ATOM 1931 N N . THR B 1 110 ? 6.133 -4.715 -6.223 1 93.31 110 THR B N 1
ATOM 1932 C CA . THR B 1 110 ? 7.074 -3.762 -6.797 1 93.31 110 THR B CA 1
ATOM 1933 C C . THR B 1 110 ? 6.34 -2.529 -7.324 1 93.31 110 THR B C 1
ATOM 1935 O O . THR B 1 110 ? 6.824 -1.404 -7.172 1 93.31 110 THR B O 1
ATOM 1938 N N . ASP B 1 111 ? 5.238 -2.775 -7.906 1 92.62 111 ASP B N 1
ATOM 1939 C CA . ASP B 1 111 ? 4.441 -1.661 -8.406 1 92.62 111 ASP B CA 1
ATOM 1940 C C . ASP B 1 111 ? 3.955 -0.774 -7.266 1 92.62 111 ASP B C 1
ATOM 1942 O O . ASP B 1 111 ? 3.977 0.453 -7.371 1 92.62 111 ASP B O 1
ATOM 1946 N N . LEU B 1 112 ? 3.5 -1.378 -6.234 1 91.81 112 LEU B N 1
ATOM 1947 C CA . LEU B 1 112 ? 3.041 -0.628 -5.07 1 91.81 112 LEU B CA 1
ATOM 1948 C C . LEU B 1 112 ? 4.168 0.224 -4.496 1 91.81 112 LEU B C 1
ATOM 1950 O O . LEU B 1 112 ? 3.967 1.4 -4.188 1 91.81 112 LEU B O 1
ATOM 1954 N N . ILE B 1 113 ? 5.332 -0.363 -4.375 1 91.12 113 ILE B N 1
ATOM 1955 C CA . ILE B 1 113 ? 6.488 0.356 -3.85 1 91.12 113 ILE B CA 1
ATOM 1956 C C . ILE B 1 113 ? 6.812 1.539 -4.758 1 91.12 113 ILE B C 1
ATOM 1958 O O . ILE B 1 113 ? 7.066 2.646 -4.277 1 91.12 113 ILE B O 1
ATOM 1962 N N . SER B 1 114 ? 6.727 1.245 -6.004 1 90.75 114 SER B N 1
ATOM 1963 C CA . SER B 1 114 ? 7.039 2.297 -6.965 1 90.75 114 SER B CA 1
ATOM 1964 C C . SER B 1 114 ? 6.035 3.441 -6.879 1 90.75 114 SER B C 1
ATOM 1966 O O . SER B 1 114 ? 6.414 4.613 -6.902 1 90.75 114 SER B O 1
ATOM 1968 N N . GLU B 1 115 ? 4.812 3.156 -6.82 1 88.5 115 GLU B N 1
ATOM 1969 C CA . GLU B 1 115 ? 3.764 4.168 -6.73 1 88.5 115 GLU B CA 1
ATOM 1970 C C . GLU B 1 115 ? 3.91 5 -5.457 1 88.5 115 GLU B C 1
ATOM 1972 O O . GLU B 1 115 ? 3.791 6.227 -5.496 1 88.5 115 GLU B O 1
ATOM 1977 N N . LEU B 1 116 ? 4.176 4.34 -4.367 1 89.94 116 LEU B N 1
ATOM 1978 C CA . LEU B 1 116 ? 4.336 5.035 -3.098 1 89.94 116 LEU B CA 1
ATOM 1979 C C . LEU B 1 116 ? 5.602 5.887 -3.102 1 89.94 116 LEU B C 1
ATOM 1981 O O . LEU B 1 116 ? 5.613 6.992 -2.551 1 89.94 116 LEU B O 1
ATOM 1985 N N . SER B 1 117 ? 6.637 5.348 -3.697 1 88.75 117 SER B N 1
ATOM 1986 C CA . SER B 1 117 ? 7.883 6.102 -3.787 1 88.75 117 SER B CA 1
ATOM 1987 C C . SER B 1 117 ? 7.699 7.371 -4.613 1 88.75 117 SER B C 1
ATOM 1989 O O . SER B 1 117 ? 8.219 8.43 -4.254 1 88.75 117 SER B O 1
ATOM 1991 N N . LEU B 1 118 ? 7.02 7.246 -5.676 1 86.88 118 LEU B N 1
ATOM 1992 C CA . LEU B 1 118 ? 6.734 8.414 -6.5 1 86.88 118 LEU B CA 1
ATOM 1993 C C . LEU B 1 118 ? 5.895 9.43 -5.73 1 86.88 118 LEU B C 1
ATOM 1995 O O . LEU B 1 118 ? 6.141 10.633 -5.809 1 86.88 118 LEU B O 1
ATOM 1999 N N . LEU B 1 119 ? 4.941 8.969 -5.051 1 87.56 119 LEU B N 1
ATOM 2000 C CA . LEU B 1 119 ? 4.109 9.844 -4.234 1 87.56 119 LEU B CA 1
ATOM 2001 C C . LEU B 1 119 ? 4.941 10.555 -3.174 1 87.56 119 LEU B C 1
ATOM 2003 O O . LEU B 1 119 ? 4.777 11.758 -2.949 1 87.56 119 LEU B O 1
ATOM 2007 N N . GLU B 1 120 ? 5.754 9.789 -2.502 1 87.75 120 GLU B N 1
ATOM 2008 C CA . GLU B 1 120 ? 6.633 10.367 -1.489 1 87.75 120 GLU B CA 1
ATOM 2009 C C . GLU B 1 120 ? 7.477 11.5 -2.072 1 87.75 120 GLU B C 1
ATOM 2011 O O . GLU B 1 120 ? 7.629 12.555 -1.45 1 87.75 120 GLU B O 1
ATOM 2016 N N . GLU B 1 121 ? 8.008 11.227 -3.184 1 86.62 121 GLU B N 1
ATOM 2017 C CA . GLU B 1 121 ? 8.844 12.227 -3.846 1 86.62 121 GLU B CA 1
ATOM 2018 C C . GLU B 1 121 ? 8.039 13.477 -4.18 1 86.62 121 GLU B C 1
ATOM 2020 O O . GLU B 1 121 ? 8.508 14.602 -3.955 1 86.62 121 GLU B O 1
ATOM 2025 N N . ARG B 1 122 ? 6.918 13.305 -4.699 1 82.88 122 ARG B N 1
ATOM 2026 C CA . ARG B 1 122 ? 6.055 14.43 -5.043 1 82.88 122 ARG B CA 1
ATOM 2027 C C . ARG B 1 122 ? 5.652 15.219 -3.799 1 82.88 122 ARG B C 1
ATOM 2029 O O . ARG B 1 122 ? 5.555 16.438 -3.838 1 82.88 122 ARG B O 1
ATOM 2036 N N . PHE B 1 123 ? 5.379 14.484 -2.824 1 86.44 123 PHE B N 1
ATOM 2037 C CA . PHE B 1 123 ? 4.996 15.117 -1.567 1 86.44 123 PHE B CA 1
ATOM 2038 C C . PHE B 1 123 ? 6.145 15.945 -1.008 1 86.44 123 PHE B C 1
ATOM 2040 O O . PHE B 1 123 ? 5.93 17.047 -0.505 1 86.44 123 PHE B O 1
ATOM 2047 N N . ARG B 1 124 ? 7.258 15.477 -1.061 1 83.81 124 ARG B N 1
ATOM 2048 C CA . ARG B 1 124 ? 8.43 16.203 -0.578 1 83.81 124 ARG B CA 1
ATOM 2049 C C . ARG B 1 124 ? 8.633 17.5 -1.352 1 83.81 124 ARG B C 1
ATOM 2051 O O . ARG B 1 124 ? 8.984 18.531 -0.77 1 83.81 124 ARG B O 1
ATOM 2058 N N . VAL B 1 125 ? 8.375 17.453 -2.584 1 82.69 125 VAL B N 1
ATOM 2059 C CA . VAL B 1 125 ? 8.516 18.641 -3.43 1 82.69 125 VAL B CA 1
ATOM 2060 C C . VAL B 1 125 ? 7.438 19.656 -3.07 1 82.69 125 VAL B C 1
ATOM 2062 O O . VAL B 1 125 ? 7.715 20.859 -2.979 1 82.69 125 VAL B O 1
ATOM 2065 N N . ALA B 1 126 ? 6.254 19.188 -2.814 1 81.31 126 ALA B N 1
ATOM 2066 C CA . ALA B 1 126 ? 5.133 20.062 -2.492 1 81.31 126 ALA B CA 1
ATOM 2067 C C . ALA B 1 126 ? 5.348 20.766 -1.155 1 81.31 126 ALA B C 1
ATOM 2069 O O . ALA B 1 126 ? 5.004 21.938 -1.001 1 81.31 126 ALA B O 1
ATOM 2070 N N . ILE B 1 127 ? 5.863 20.094 -0.204 1 81.12 127 ILE B N 1
ATOM 2071 C CA . ILE B 1 127 ? 6.117 20.672 1.11 1 81.12 127 ILE B CA 1
ATOM 2072 C C . ILE B 1 127 ? 7.188 21.766 0.998 1 81.12 127 ILE B C 1
ATOM 2074 O O . ILE B 1 127 ? 7.078 22.812 1.629 1 81.12 127 ILE B O 1
ATOM 2078 N N . LYS B 1 128 ? 8.141 21.453 0.27 1 78.5 128 LYS B N 1
ATOM 2079 C CA . LYS B 1 128 ? 9.211 22.438 0.077 1 78.5 128 LYS B CA 1
ATOM 2080 C C . LYS B 1 128 ? 8.688 23.672 -0.626 1 78.5 128 LYS B C 1
ATOM 2082 O O . LYS B 1 128 ? 9.062 24.797 -0.272 1 78.5 128 LYS B O 1
ATOM 2087 N N . ASP B 1 129 ? 7.859 23.516 -1.604 1 74.31 129 ASP B N 1
ATOM 2088 C CA . ASP B 1 129 ? 7.285 24.641 -2.332 1 74.31 129 ASP B CA 1
ATOM 2089 C C . ASP B 1 129 ? 6.395 25.484 -1.425 1 74.31 129 ASP B C 1
ATOM 2091 O O . ASP B 1 129 ? 6.363 26.703 -1.539 1 74.31 129 ASP B O 1
ATOM 2095 N N . LYS B 1 130 ? 5.656 24.844 -0.64 1 72.69 130 LYS B N 1
ATOM 2096 C CA . LYS B 1 130 ? 4.777 25.562 0.283 1 72.69 130 LYS B CA 1
ATOM 2097 C C . LYS B 1 130 ? 5.578 26.328 1.324 1 72.69 130 LYS B C 1
ATOM 2099 O O . LYS B 1 130 ? 5.219 27.453 1.684 1 72.69 130 LYS B O 1
ATOM 2104 N N . GLN B 1 131 ? 6.617 25.656 1.801 1 68.44 131 GLN B N 1
ATOM 2105 C CA . GLN B 1 131 ? 7.469 26.344 2.77 1 68.44 131 GLN B CA 1
ATOM 2106 C C . GLN B 1 131 ? 8.18 27.531 2.129 1 68.44 131 GLN B C 1
ATOM 2108 O O . GLN B 1 131 ? 8.422 28.547 2.787 1 68.44 131 GLN B O 1
ATOM 2113 N N . GLU B 1 132 ? 8.617 27.281 0.898 1 60.62 132 GLU B N 1
ATOM 2114 C CA . GLU B 1 132 ? 9.328 28.359 0.236 1 60.62 132 GLU B CA 1
ATOM 2115 C C . GLU B 1 132 ? 8.367 29.391 -0.341 1 60.62 132 GLU B C 1
ATOM 2117 O O . GLU B 1 132 ? 8.781 30.469 -0.76 1 60.62 132 GLU B O 1
ATOM 2122 N N . GLY B 1 133 ? 7.199 29.375 -0.133 1 52.53 133 GLY B N 1
ATOM 2123 C CA . GLY B 1 133 ? 6.262 30.359 -0.643 1 52.53 133 GLY B CA 1
ATOM 2124 C C . GLY B 1 133 ? 6.039 30.25 -2.141 1 52.53 133 GLY B C 1
ATOM 2125 O O . GLY B 1 133 ? 5.621 31.219 -2.779 1 52.53 133 GLY B O 1
ATOM 2126 N N . ILE B 1 134 ? 6.648 29.219 -2.855 1 47.06 134 ILE B N 1
ATOM 2127 C CA . ILE B 1 134 ? 6.586 29.25 -4.312 1 47.06 134 ILE B CA 1
ATOM 2128 C C . ILE B 1 134 ? 5.312 28.562 -4.789 1 47.06 134 ILE B C 1
ATOM 2130 O O . ILE B 1 134 ? 5.137 27.359 -4.582 1 47.06 134 ILE B O 1
ATOM 2134 N N . GLU B 1 135 ? 4.125 28.922 -4.742 1 42.56 135 GLU B N 1
ATOM 2135 C CA . GLU B 1 135 ? 2.871 28.469 -5.344 1 42.56 135 GLU B CA 1
ATOM 2136 C C . GLU B 1 135 ? 3.055 28.125 -6.82 1 42.56 135 GLU B C 1
ATOM 2138 O O . GLU B 1 135 ? 3.91 28.719 -7.492 1 42.56 135 GLU B O 1
#

Sequence (270 aa):
LTGLGLLCILPVGHITESGVFNLTGFNCHHNTPFKR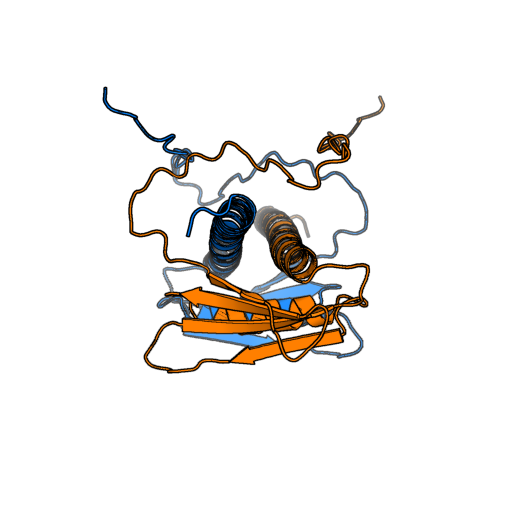ITIIKDTKVPNACLFTLNKEDHTLGNIIRQQLLKDPQVLFAGYKVPHPLEHKIVIRVQTTPDYSPQEAFTNAITDLISELSLLEERFRVAIKDKQEGIELTGLGLLCILPVGHITESGVFNLTGFNCHHNTPFKRITIIKDTKVPNACLFTLNKEDHTLGNIIRQQLLKDPQVLFAGYKVPHPLEHKIVIRVQTTPDYSPQEAFTNAITDLISELSLLEERFRVAIKDKQEGIE

Solvent-accessible surface area (backbone atoms only — not comparable to full-atom values): 15872 Å² total; per-residue (Å²): 138,83,79,78,55,67,70,81,67,67,77,74,69,78,80,60,91,74,82,72,80,77,85,70,78,84,65,76,61,80,74,66,80,68,68,52,49,44,80,42,75,41,89,86,43,80,49,23,31,36,40,33,38,44,78,38,65,69,67,54,48,55,53,47,33,59,46,37,62,71,37,90,56,39,75,42,61,44,62,46,61,86,39,88,86,43,41,38,34,38,36,40,31,26,21,43,92,92,40,57,35,68,56,51,53,52,49,32,49,52,49,52,39,49,53,46,50,52,48,50,54,46,47,54,52,38,53,50,27,60,73,67,66,54,126,138,83,80,77,67,76,69,82,67,69,75,74,68,78,79,59,91,76,81,75,80,76,86,69,78,83,51,76,52,80,72,64,79,69,69,54,51,42,79,42,75,41,88,86,42,78,48,24,31,35,39,32,38,46,77,38,65,68,67,55,48,56,53,46,33,58,46,36,64,70,37,89,57,40,76,42,60,44,60,46,61,87,39,87,86,43,40,38,34,39,36,40,32,25,22,42,92,93,40,55,34,69,56,50,52,51,48,30,49,53,48,51,40,49,54,47,50,52,48,51,53,46,47,54,52,39,52,51,29,61,72,66,65,55,127